Protein AF-A0A1I8GZL3-F1 (afdb_monomer_lite)

InterPro domains:
  IPR011992 EF-hand domain pair [SSF47473] (97-222)

pLDDT: mean 71.06, std 10.53, range [43.56, 89.38]

Foldseek 3Di:
DPDDVVVVVVVVVVVVVVVVVVVVVVVVVVVVVVVVVVVVVVVVVVVCVVCVVVVVVVPDDPPDDDPDDPVVCVVDVPPFPKDFPVCLVVVLCVVVVDFDDPLLLLLLCLLLVVVVDGIDTPVRSVVSSVLSVVLSVDDPVLVVLSVPDDSVPVNVLSVVLVVVQQVQQVVDPPDDRQKHFLVSVLVVVVVLLDDPVVSVVVSCVQCVVVPRIHGPSRSSSCSSVVVVSVVCCVVPVPDNDDDD

Organism: NCBI:txid282301

Sequence (244 aa):
LKSSKPIRQLDSRLRHCQHRAEQLTGRIAETKEEIRRLTLFGNTVFVEEQLEPSRRQAAGGADFLREQSLLYQKLHPAIDLELNIDLVEEALQDINGHLITKKEMQYVYHILNLPARTRVNFRLFSVIAALSEKVVQLEPIIRKMVNKMNFDALDYKLEKCKEMFFLLDDLDDKAPTGSITVDSLAIELLAGNLKDENVGSVIKKFNREKRGYIDFLDYLTYVPLFLEIHERIVADPLKTEAAW

Secondary structure (DSSP, 8-state):
---SHHHHHHHHHHHHHHHHHHHHHHHHHHHHHHHHHHHHHHHHHHHHHHHHHHHHHHHS-GGG-PPPPHHHHHHS-----EEEHHHHHHHHHHHSTT---HHHHHHHHHHTTGGG-SEEEHHHHHHHHHHHHHHHTS-HHHHHHHHH--GGGHHHHHHHHHHHHHHHHHH-TTSPTTEEEHHHHHHHHHHTT--HHHHHHHHHHHTTT--SEEEHHHHHHTHHHHHHHHHHHHH-TT-S----

Radius of gyration: 34.13 Å; chains: 1; bounding box: 78×46×113 Å

Structure (mmCIF, N/CA/C/O backbone):
data_AF-A0A1I8GZL3-F1
#
_entry.id   AF-A0A1I8GZL3-F1
#
loop_
_atom_site.group_PDB
_atom_site.id
_atom_site.type_symbol
_atom_site.label_atom_id
_atom_site.label_alt_id
_atom_site.label_comp_id
_atom_site.label_asym_id
_atom_site.label_entity_id
_atom_site.label_seq_id
_atom_site.pdbx_PDB_ins_code
_atom_site.Cartn_x
_atom_site.Cartn_y
_atom_site.Cartn_z
_atom_site.occupancy
_atom_site.B_iso_or_equiv
_atom_site.auth_seq_id
_atom_site.auth_comp_id
_atom_site.auth_asym_id
_atom_site.auth_atom_id
_atom_site.pdbx_PDB_model_num
ATOM 1 N N . LEU A 1 1 ? 59.057 -14.051 -86.898 1.00 45.59 1 LEU A N 1
ATOM 2 C CA . LEU A 1 1 ? 59.200 -13.205 -85.685 1.00 45.59 1 LEU A CA 1
ATOM 3 C C . LEU A 1 1 ? 58.309 -11.948 -85.777 1.00 45.59 1 LEU A C 1
ATOM 5 O O . LEU A 1 1 ? 58.793 -10.894 -86.162 1.00 45.59 1 LEU A O 1
ATOM 9 N N . LYS A 1 2 ? 56.998 -12.033 -85.487 1.00 50.78 2 LYS A N 1
ATOM 10 C CA . LYS A 1 2 ? 56.064 -10.872 -85.496 1.00 50.78 2 LYS A CA 1
ATOM 11 C C . LYS A 1 2 ? 54.968 -10.968 -84.407 1.00 50.78 2 LYS A C 1
ATOM 13 O O . LYS A 1 2 ? 53.819 -10.654 -84.669 1.00 50.78 2 LYS A O 1
ATOM 18 N N . SER A 1 3 ? 55.302 -11.385 -83.178 1.00 52.12 3 SER A N 1
ATOM 19 C CA . SER A 1 3 ? 54.297 -11.572 -82.101 1.00 52.12 3 SER A CA 1
ATOM 20 C C . SER A 1 3 ? 54.458 -10.661 -80.868 1.00 52.12 3 SER A C 1
ATOM 22 O O . SER A 1 3 ? 53.771 -10.852 -79.873 1.00 52.12 3 SER A O 1
ATOM 24 N N . SER A 1 4 ? 55.347 -9.658 -80.892 1.00 54.94 4 SER A N 1
ATOM 25 C CA . SER A 1 4 ? 55.671 -8.855 -79.690 1.00 54.94 4 SER A CA 1
ATOM 26 C C . SER A 1 4 ? 54.829 -7.575 -79.516 1.00 54.94 4 SER A C 1
ATOM 28 O O . SER A 1 4 ? 54.716 -7.053 -78.408 1.00 54.94 4 SER A O 1
ATOM 30 N N . LYS A 1 5 ? 54.200 -7.066 -80.585 1.00 57.50 5 LYS A N 1
ATOM 31 C CA . LYS A 1 5 ? 53.425 -5.810 -80.543 1.00 57.50 5 LYS A CA 1
ATOM 32 C C . LYS A 1 5 ? 52.090 -5.877 -79.768 1.00 57.50 5 LYS A C 1
ATOM 34 O O . LYS A 1 5 ? 51.828 -4.920 -79.044 1.00 57.50 5 LYS A O 1
ATOM 39 N N . PRO A 1 6 ? 51.268 -6.947 -79.847 1.00 60.41 6 PRO A N 1
ATOM 40 C CA . PRO A 1 6 ? 49.977 -6.968 -79.148 1.00 60.41 6 PRO A CA 1
ATOM 41 C C . PRO A 1 6 ? 50.120 -7.210 -77.637 1.00 60.41 6 PRO A C 1
ATOM 43 O O . PRO A 1 6 ? 49.355 -6.653 -76.856 1.00 60.41 6 PRO A O 1
ATOM 46 N N . ILE A 1 7 ? 51.142 -7.961 -77.209 1.00 61.31 7 ILE A N 1
ATOM 47 C CA . ILE A 1 7 ? 51.383 -8.283 -75.790 1.00 61.31 7 ILE A CA 1
ATOM 48 C C . ILE A 1 7 ? 51.769 -7.022 -75.005 1.00 61.31 7 ILE A C 1
ATOM 50 O O . ILE A 1 7 ? 51.201 -6.746 -73.955 1.00 61.31 7 ILE A O 1
ATOM 54 N N . ARG A 1 8 ? 52.642 -6.173 -75.566 1.00 61.81 8 ARG A N 1
ATOM 55 C CA . ARG A 1 8 ? 53.039 -4.907 -74.923 1.00 61.81 8 ARG A CA 1
ATOM 56 C C . ARG A 1 8 ? 51.884 -3.909 -74.772 1.00 61.81 8 ARG A C 1
ATOM 58 O O . ARG A 1 8 ? 51.890 -3.118 -73.834 1.00 61.81 8 ARG A O 1
ATOM 65 N N . GLN A 1 9 ? 50.910 -3.933 -75.685 1.00 68.81 9 GLN A N 1
ATOM 66 C CA . GLN A 1 9 ? 49.703 -3.101 -75.592 1.00 68.81 9 GLN A CA 1
ATOM 67 C C . GLN A 1 9 ? 48.699 -3.643 -74.567 1.00 68.81 9 GLN A C 1
ATOM 69 O O . GLN A 1 9 ? 47.985 -2.869 -73.934 1.00 68.81 9 GLN A O 1
ATOM 74 N N . LEU A 1 10 ? 48.649 -4.963 -74.381 1.00 70.94 10 LEU A N 1
ATOM 75 C CA . LEU A 1 10 ? 47.876 -5.590 -73.311 1.00 70.94 10 LEU A CA 1
ATOM 76 C C . LEU A 1 10 ? 48.480 -5.282 -71.938 1.00 70.94 10 LEU A C 1
ATOM 78 O O . LEU A 1 10 ? 47.749 -4.864 -71.047 1.00 70.94 10 LEU A O 1
ATOM 82 N N . ASP A 1 11 ? 49.803 -5.365 -71.796 1.00 76.06 11 ASP A N 1
ATOM 83 C CA . ASP A 1 11 ? 50.495 -5.047 -70.541 1.00 76.06 11 ASP A CA 1
ATOM 84 C C . ASP A 1 11 ? 50.359 -3.574 -70.140 1.00 76.06 11 ASP A C 1
ATOM 86 O O . ASP A 1 11 ? 50.294 -3.255 -68.951 1.00 76.06 11 ASP A O 1
ATOM 90 N N . SER A 1 12 ? 50.324 -2.652 -71.107 1.00 74.31 12 SER A N 1
ATOM 91 C CA . SER A 1 12 ? 50.121 -1.230 -70.810 1.00 74.31 12 SER A CA 1
ATOM 92 C C . SER A 1 12 ? 48.683 -0.937 -70.378 1.00 74.31 12 SER A C 1
ATOM 94 O O . SER A 1 12 ? 48.470 -0.162 -69.445 1.00 74.31 12 SER A O 1
ATOM 96 N N . ARG A 1 13 ? 47.692 -1.601 -70.988 1.00 79.44 13 ARG A N 1
ATOM 97 C CA . ARG A 1 13 ? 46.285 -1.510 -70.572 1.00 79.44 13 ARG A CA 1
ATOM 98 C C . ARG A 1 13 ? 46.046 -2.159 -69.214 1.00 79.44 13 ARG A C 1
ATOM 100 O O . ARG A 1 13 ? 45.329 -1.579 -68.406 1.00 79.44 13 ARG A O 1
ATOM 107 N N . LEU A 1 14 ? 46.686 -3.296 -68.939 1.00 81.12 14 LEU A N 1
ATOM 108 C CA . LEU A 1 14 ? 46.617 -3.970 -67.644 1.00 81.12 14 LEU A CA 1
ATOM 109 C C . LEU A 1 14 ? 47.151 -3.060 -66.531 1.00 81.12 14 LEU A C 1
ATOM 111 O O . LEU A 1 14 ? 46.461 -2.852 -65.539 1.00 81.12 14 LEU A O 1
ATOM 115 N N . ARG A 1 15 ? 48.315 -2.430 -66.741 1.00 81.19 15 ARG A N 1
ATOM 116 C CA . ARG A 1 15 ? 48.887 -1.460 -65.791 1.00 81.19 15 ARG A CA 1
ATOM 117 C C . ARG A 1 15 ? 47.992 -0.242 -65.585 1.00 81.19 15 ARG A C 1
ATOM 119 O O . ARG A 1 15 ? 47.836 0.219 -64.461 1.00 81.19 15 ARG A O 1
ATOM 126 N N . HIS A 1 16 ? 47.371 0.263 -66.649 1.00 82.06 16 HIS A N 1
ATOM 127 C CA . HIS A 1 16 ? 46.439 1.384 -66.538 1.00 82.06 16 HIS A CA 1
ATOM 128 C C . HIS A 1 16 ? 45.167 1.007 -65.759 1.00 82.06 16 HIS A C 1
ATOM 130 O O . HIS A 1 16 ? 44.707 1.777 -64.918 1.00 82.06 16 HIS A O 1
ATOM 136 N N . CYS A 1 17 ? 44.625 -0.193 -65.987 1.00 80.00 17 CYS A N 1
ATOM 137 C CA . CYS A 1 17 ? 43.496 -0.723 -65.223 1.00 80.00 17 CYS A CA 1
ATOM 138 C C . CYS A 1 17 ? 43.854 -0.971 -63.753 1.00 80.00 17 CYS A C 1
ATOM 140 O O . CYS A 1 17 ? 43.055 -0.627 -62.888 1.00 80.00 17 CYS A O 1
ATOM 142 N N . GLN A 1 18 ? 45.043 -1.505 -63.466 1.00 85.50 18 GLN A N 1
ATOM 143 C CA . GLN A 1 18 ? 45.536 -1.710 -62.099 1.00 85.50 18 GLN A CA 1
ATOM 144 C C . GLN A 1 18 ? 45.686 -0.381 -61.359 1.00 85.50 18 GLN A C 1
ATOM 146 O O . GLN A 1 18 ? 45.130 -0.220 -60.279 1.00 85.50 18 GLN A O 1
ATOM 151 N N . HIS A 1 19 ? 46.312 0.613 -61.989 1.00 86.75 19 HIS A N 1
ATOM 152 C CA . HIS A 1 19 ? 46.463 1.934 -61.387 1.00 86.75 19 HIS A CA 1
ATOM 153 C C . HIS A 1 19 ? 45.111 2.617 -61.125 1.00 86.75 19 HIS A C 1
ATOM 155 O O . HIS A 1 19 ? 44.897 3.234 -60.084 1.00 86.75 19 HIS A O 1
ATOM 161 N N . ARG A 1 20 ? 44.150 2.475 -62.047 1.00 87.06 20 ARG A N 1
ATOM 162 C CA . ARG A 1 20 ? 42.795 3.010 -61.860 1.00 87.06 20 ARG A CA 1
ATOM 163 C C . ARG A 1 20 ? 42.023 2.262 -60.769 1.00 87.06 20 ARG A C 1
ATOM 165 O O . ARG A 1 20 ? 41.257 2.892 -60.045 1.00 87.06 20 ARG A O 1
ATOM 172 N N . ALA A 1 21 ? 42.224 0.952 -60.635 1.00 82.94 21 ALA A N 1
ATOM 173 C CA . ALA A 1 21 ? 41.651 0.166 -59.548 1.00 82.94 21 ALA A CA 1
ATOM 174 C C . ALA A 1 21 ? 42.217 0.610 -58.191 1.00 82.94 21 ALA A C 1
ATOM 176 O O . ALA A 1 21 ? 41.438 0.857 -57.276 1.00 82.94 21 ALA A O 1
ATOM 177 N N . GLU A 1 22 ? 43.530 0.824 -58.091 1.00 87.38 22 GLU A N 1
ATOM 178 C CA . GLU A 1 22 ? 44.185 1.347 -56.885 1.00 87.38 22 GLU A CA 1
ATOM 179 C C . GLU A 1 22 ? 43.638 2.730 -56.493 1.00 87.38 22 GLU A C 1
ATOM 181 O O . GLU A 1 22 ? 43.240 2.940 -55.345 1.00 87.38 22 GLU A O 1
ATOM 186 N N . GLN A 1 23 ? 43.500 3.649 -57.455 1.00 89.38 23 GLN A N 1
ATOM 187 C CA . GLN A 1 23 ? 42.898 4.966 -57.204 1.00 89.38 23 GLN A CA 1
ATOM 188 C C . GLN A 1 23 ? 41.446 4.872 -56.713 1.00 89.38 23 GLN A C 1
ATOM 190 O O . GLN A 1 23 ? 41.046 5.597 -55.801 1.00 89.38 23 GLN A O 1
ATOM 195 N N . LEU A 1 24 ? 40.641 3.976 -57.295 1.00 85.19 24 LEU A N 1
ATOM 196 C CA . LEU A 1 24 ? 39.260 3.764 -56.858 1.00 85.19 24 LEU A CA 1
ATOM 197 C C . LEU A 1 24 ? 39.201 3.144 -55.459 1.00 85.19 24 LEU A C 1
ATOM 199 O O . LEU A 1 24 ? 38.372 3.563 -54.654 1.00 85.19 24 LEU A O 1
ATOM 203 N N . THR A 1 25 ? 40.097 2.209 -55.133 1.00 87.75 25 THR A N 1
ATOM 204 C CA . THR A 1 25 ? 40.174 1.641 -53.779 1.00 87.75 25 THR A CA 1
ATOM 205 C C . THR A 1 25 ? 40.576 2.681 -52.736 1.00 87.75 25 THR A C 1
ATOM 207 O O . THR A 1 25 ? 39.987 2.697 -51.657 1.00 87.75 25 THR A O 1
ATOM 210 N N . GLY A 1 26 ? 41.484 3.606 -53.076 1.00 87.19 26 GLY A N 1
ATOM 211 C CA . GLY A 1 26 ? 41.840 4.736 -52.213 1.00 87.19 26 GLY A CA 1
ATOM 212 C C . GLY A 1 26 ? 40.646 5.654 -51.943 1.00 87.19 26 GLY A C 1
ATOM 213 O O . GLY A 1 26 ? 40.316 5.919 -50.790 1.00 87.19 26 GLY A O 1
ATOM 214 N N . ARG A 1 27 ? 39.905 6.036 -52.991 1.00 87.12 27 ARG A N 1
ATOM 215 C CA . ARG A 1 27 ? 38.697 6.871 -52.849 1.00 87.12 27 ARG A CA 1
ATOM 216 C C . ARG A 1 27 ? 37.589 6.199 -52.037 1.00 87.12 27 ARG A C 1
ATOM 218 O O . ARG A 1 27 ? 36.871 6.878 -51.305 1.00 87.12 27 ARG A O 1
ATOM 225 N N . ILE A 1 28 ? 37.436 4.878 -52.151 1.00 84.50 28 ILE A N 1
ATOM 226 C CA . ILE A 1 28 ? 36.481 4.107 -51.337 1.00 84.50 28 ILE A CA 1
ATOM 227 C C . ILE A 1 28 ? 36.901 4.105 -49.861 1.00 84.50 28 ILE A C 1
ATOM 229 O O . ILE A 1 28 ? 36.041 4.166 -48.985 1.00 84.50 28 ILE A O 1
ATOM 233 N N . ALA A 1 29 ? 38.200 4.039 -49.563 1.00 87.19 29 ALA A N 1
ATOM 234 C CA . ALA A 1 29 ? 38.689 4.107 -48.188 1.00 87.19 29 ALA A CA 1
ATOM 235 C C . ALA A 1 29 ? 38.446 5.493 -47.565 1.00 87.19 29 ALA A C 1
ATOM 237 O O . ALA A 1 29 ? 37.937 5.574 -46.449 1.00 87.19 29 ALA A O 1
ATOM 238 N N . GLU A 1 30 ? 38.718 6.570 -48.307 1.00 87.38 30 GLU A N 1
ATOM 239 C CA . GLU A 1 30 ? 38.476 7.949 -47.855 1.00 87.38 30 GLU A CA 1
ATOM 240 C C . GLU A 1 30 ? 36.993 8.220 -47.580 1.00 87.38 30 GLU A C 1
ATOM 242 O O . GLU A 1 30 ? 36.638 8.713 -46.510 1.00 87.38 30 GLU A O 1
ATOM 247 N N . THR A 1 31 ? 36.110 7.828 -48.504 1.00 85.31 31 THR A N 1
ATOM 248 C CA . THR A 1 31 ? 34.656 7.997 -48.326 1.00 85.31 31 THR A CA 1
ATOM 249 C C . THR A 1 31 ? 34.105 7.153 -47.178 1.00 85.31 31 THR A C 1
ATOM 251 O O . THR A 1 31 ? 33.219 7.608 -46.457 1.00 85.31 31 THR A O 1
ATOM 254 N N . LYS A 1 32 ? 34.640 5.949 -46.939 1.00 86.62 32 LYS A N 1
ATOM 255 C CA . LYS A 1 32 ? 34.270 5.147 -45.760 1.00 86.62 32 LYS A CA 1
ATOM 256 C C . LYS A 1 32 ? 34.668 5.824 -44.452 1.00 86.62 32 LYS A C 1
ATOM 258 O O . LYS A 1 32 ? 33.893 5.784 -43.499 1.00 86.62 32 LYS A O 1
ATOM 263 N N . GLU A 1 33 ? 35.840 6.447 -44.404 1.00 85.69 33 GLU A N 1
ATOM 264 C CA . GLU A 1 33 ? 36.299 7.166 -43.215 1.00 85.69 33 GLU A CA 1
ATOM 265 C C . GLU A 1 33 ? 35.496 8.451 -42.973 1.00 85.69 33 GLU A C 1
ATOM 267 O O . GLU A 1 33 ? 35.204 8.816 -41.836 1.00 85.69 33 GLU A O 1
ATOM 272 N N . GLU A 1 34 ? 35.070 9.125 -44.039 1.00 85.19 34 GLU A N 1
ATOM 273 C CA . GLU A 1 34 ? 34.159 10.266 -43.952 1.00 85.19 34 GLU A CA 1
ATOM 274 C C . GLU A 1 34 ? 32.773 9.860 -43.429 1.00 85.19 34 GLU A C 1
ATOM 276 O O . GLU A 1 34 ? 32.279 10.471 -42.482 1.00 85.19 34 GLU A O 1
ATOM 281 N N . ILE A 1 35 ? 32.192 8.767 -43.940 1.00 81.00 35 ILE A N 1
ATOM 282 C CA . ILE A 1 35 ? 30.939 8.200 -43.411 1.00 81.00 35 ILE A CA 1
ATOM 283 C C . ILE A 1 35 ? 31.095 7.838 -41.934 1.00 81.00 35 ILE A C 1
ATOM 285 O O . ILE A 1 35 ? 30.204 8.121 -41.133 1.00 81.00 35 ILE A O 1
ATOM 289 N N . ARG A 1 36 ? 32.229 7.244 -41.543 1.00 82.81 36 ARG A N 1
ATOM 290 C CA . ARG A 1 36 ? 32.494 6.884 -40.147 1.00 82.81 36 ARG A CA 1
ATOM 291 C C . ARG A 1 36 ? 32.543 8.116 -39.248 1.00 82.81 36 ARG A C 1
ATOM 293 O O . ARG A 1 36 ? 31.915 8.105 -38.193 1.00 82.81 36 ARG A O 1
ATOM 300 N N . ARG A 1 37 ? 33.217 9.185 -39.684 1.00 80.44 37 ARG A N 1
ATOM 301 C CA . ARG A 1 37 ? 33.274 10.465 -38.960 1.00 80.44 37 ARG A CA 1
ATOM 302 C C . ARG A 1 37 ? 31.907 11.130 -38.848 1.00 80.44 37 ARG A C 1
ATOM 304 O O . ARG A 1 37 ? 31.552 11.564 -37.759 1.00 80.44 37 ARG A O 1
ATOM 311 N N . LEU A 1 38 ? 31.124 11.156 -39.925 1.00 74.81 38 LEU A N 1
ATOM 312 C CA . LEU A 1 38 ? 29.762 11.696 -39.912 1.00 74.81 38 LEU A CA 1
ATOM 313 C C . LEU A 1 38 ? 28.819 10.867 -39.033 1.00 74.81 38 LEU A C 1
ATOM 315 O O . LEU A 1 38 ? 27.966 11.433 -38.364 1.00 74.81 38 LEU A O 1
ATOM 319 N N . THR A 1 39 ? 29.001 9.547 -38.979 1.00 76.19 39 THR A N 1
ATOM 320 C CA . THR A 1 39 ? 28.232 8.663 -38.087 1.00 76.19 39 THR A CA 1
ATOM 321 C C . THR A 1 39 ? 28.598 8.911 -36.625 1.00 76.19 39 THR A C 1
ATOM 323 O O . THR A 1 39 ? 27.720 8.979 -35.772 1.00 76.19 39 THR A O 1
ATOM 326 N N . LEU A 1 40 ? 29.888 9.097 -36.324 1.00 74.06 40 LEU A N 1
ATOM 327 C CA . LEU A 1 40 ? 30.355 9.451 -34.983 1.00 74.06 40 LEU A CA 1
ATOM 328 C C . LEU A 1 40 ? 29.828 10.824 -34.561 1.00 74.06 40 LEU A C 1
ATOM 330 O O . LEU A 1 40 ? 29.295 10.940 -33.466 1.00 74.06 40 LEU A O 1
ATOM 334 N N . PHE A 1 41 ? 29.905 11.818 -35.449 1.00 72.06 41 PHE A N 1
ATOM 335 C CA . PHE A 1 41 ? 29.369 13.157 -35.211 1.00 72.06 41 PHE A CA 1
ATOM 336 C C . PHE A 1 41 ? 27.843 13.144 -35.044 1.00 72.06 41 PHE A C 1
ATOM 338 O O . PHE A 1 41 ? 27.316 13.762 -34.127 1.00 72.06 41 PHE A O 1
ATOM 345 N N . GLY A 1 42 ? 27.127 12.389 -35.880 1.00 67.94 42 GLY A N 1
ATOM 346 C CA . GLY A 1 42 ? 25.684 12.194 -35.758 1.00 67.94 42 GLY A CA 1
ATOM 347 C C . GLY A 1 42 ? 25.304 11.539 -34.433 1.00 67.94 42 GLY A C 1
ATOM 348 O O . GLY A 1 42 ? 24.390 12.007 -33.768 1.00 67.94 42 GLY A O 1
ATOM 349 N N . ASN A 1 43 ? 26.052 10.524 -33.996 1.00 67.31 43 ASN A N 1
ATOM 350 C CA . ASN A 1 43 ? 25.829 9.880 -32.704 1.00 67.31 43 ASN A CA 1
ATOM 351 C C . ASN A 1 43 ? 26.166 10.806 -31.527 1.00 67.31 43 ASN A C 1
ATOM 353 O O . ASN A 1 43 ? 25.436 10.799 -30.544 1.00 67.31 43 ASN A O 1
ATOM 357 N N . THR A 1 44 ? 27.227 11.618 -31.600 1.00 65.25 44 THR A N 1
ATOM 358 C CA . THR A 1 44 ? 27.547 12.584 -30.534 1.00 65.25 44 THR A CA 1
ATOM 359 C C . THR A 1 44 ? 26.517 1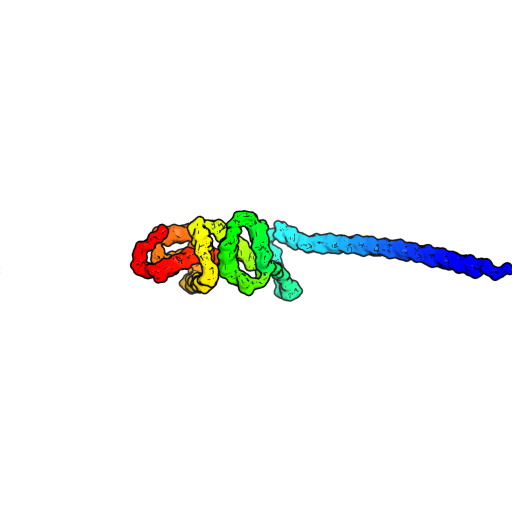3.700 -30.457 1.00 65.25 44 THR A C 1
ATOM 361 O O . THR A 1 44 ? 26.094 14.032 -29.359 1.00 65.25 44 THR A O 1
ATOM 364 N N . VAL A 1 45 ? 26.057 14.220 -31.600 1.00 61.34 45 VAL A N 1
ATOM 365 C CA . VAL A 1 45 ? 24.991 15.231 -31.652 1.00 61.34 45 VAL A CA 1
ATOM 366 C C . VAL A 1 45 ? 23.671 14.641 -31.160 1.00 61.34 45 VAL A C 1
ATOM 368 O O . VAL A 1 45 ? 22.988 15.281 -30.376 1.00 61.34 45 VAL A O 1
ATOM 371 N N . PHE A 1 46 ? 23.342 13.401 -31.530 1.00 59.97 46 PHE A N 1
ATOM 372 C CA . PHE A 1 46 ? 22.152 12.706 -31.033 1.00 59.97 46 PHE A CA 1
ATOM 373 C C . PHE A 1 46 ? 22.208 12.472 -29.516 1.00 59.97 46 PHE A C 1
ATOM 375 O O . PHE A 1 46 ? 21.216 12.672 -28.822 1.00 59.97 46 PHE A O 1
ATOM 382 N N . VAL A 1 47 ? 23.369 12.082 -28.980 1.00 59.22 47 VAL A N 1
ATOM 383 C CA . VAL A 1 47 ? 23.569 11.908 -27.533 1.00 59.22 47 VAL A CA 1
ATOM 384 C C . VAL A 1 47 ? 23.525 13.253 -26.802 1.00 59.22 47 VAL A C 1
ATOM 386 O O . VAL A 1 47 ? 22.900 13.342 -25.750 1.00 59.22 47 VAL A O 1
ATOM 389 N N . GLU A 1 48 ? 24.121 14.313 -27.352 1.00 57.53 48 GLU A N 1
ATOM 390 C CA . GLU A 1 48 ? 23.998 15.668 -26.801 1.00 57.53 48 GLU A CA 1
ATOM 391 C C . GLU A 1 48 ? 22.544 16.157 -26.831 1.00 57.53 48 GLU A C 1
ATOM 393 O O . GLU A 1 48 ? 22.059 16.665 -25.827 1.00 57.53 48 GLU A O 1
ATOM 398 N N . GLU A 1 49 ? 21.806 15.929 -27.916 1.00 57.28 49 GLU A N 1
ATOM 399 C CA . GLU A 1 49 ? 20.400 16.325 -28.057 1.00 57.28 49 GLU A CA 1
ATOM 400 C C . GLU A 1 49 ? 19.463 15.527 -27.130 1.00 57.28 49 GLU A C 1
ATOM 402 O O . GLU A 1 49 ? 18.462 16.062 -26.659 1.00 57.28 49 GLU A O 1
ATOM 407 N N . GLN A 1 50 ? 19.813 14.282 -26.788 1.00 54.62 50 GLN A N 1
ATOM 408 C CA . GLN A 1 50 ? 19.124 13.474 -25.770 1.00 54.62 50 GLN A CA 1
ATOM 409 C C . GLN A 1 50 ? 19.457 13.914 -24.330 1.00 54.62 50 GLN A C 1
ATOM 411 O O . GLN A 1 50 ? 18.623 13.771 -23.437 1.00 54.62 50 GLN A O 1
ATOM 416 N N . LEU A 1 51 ? 20.651 14.466 -24.082 1.00 53.28 51 LEU A N 1
ATOM 417 C CA . LEU A 1 51 ? 21.096 14.925 -22.755 1.00 53.28 51 LEU A CA 1
ATOM 418 C C . LEU A 1 51 ? 20.754 16.397 -22.464 1.00 53.28 51 LEU A C 1
ATOM 420 O O . LEU A 1 51 ? 20.619 16.784 -21.300 1.00 53.28 51 LEU A O 1
ATOM 424 N N . GLU A 1 52 ? 20.589 17.223 -23.495 1.00 51.94 52 GLU A N 1
ATOM 425 C CA . GLU A 1 52 ? 20.153 18.619 -23.405 1.00 51.94 52 GLU A CA 1
ATOM 426 C C . GLU A 1 52 ? 18.795 18.820 -22.700 1.00 51.94 52 GLU A C 1
ATOM 428 O O . GLU A 1 52 ? 18.721 19.713 -21.849 1.00 51.94 52 GLU A O 1
ATOM 433 N N . PRO A 1 53 ? 17.724 18.031 -22.944 1.00 51.75 53 PRO A N 1
ATOM 434 C CA . PRO A 1 53 ? 16.485 18.165 -22.179 1.00 51.75 53 PRO A CA 1
ATOM 435 C C . PRO A 1 53 ? 16.705 17.877 -20.689 1.00 51.75 53 PRO A C 1
ATOM 437 O O . PRO A 1 53 ? 16.181 18.615 -19.858 1.00 51.75 53 PRO A O 1
ATOM 440 N N . SER A 1 54 ? 17.554 16.908 -20.338 1.00 50.03 54 SER A N 1
ATOM 441 C CA . SER A 1 54 ? 17.893 16.583 -18.945 1.00 50.03 54 SER A CA 1
ATOM 442 C C . SER A 1 54 ? 18.735 17.678 -18.270 1.00 50.03 54 SER A C 1
ATOM 444 O O . SER A 1 54 ? 18.522 17.992 -17.099 1.00 50.03 54 SER A O 1
ATOM 446 N N . ARG A 1 55 ? 19.655 18.329 -19.000 1.00 50.56 55 ARG A N 1
ATOM 447 C CA . ARG A 1 55 ? 20.428 19.483 -18.493 1.00 50.56 55 ARG A CA 1
ATOM 448 C C . ARG A 1 55 ? 19.580 20.743 -18.326 1.00 50.56 55 ARG A C 1
ATOM 450 O O . ARG A 1 55 ? 19.770 21.471 -17.354 1.00 50.56 55 ARG A O 1
ATOM 457 N N . ARG A 1 56 ? 18.631 20.995 -19.232 1.00 46.41 56 ARG A N 1
ATOM 458 C CA . ARG A 1 56 ? 17.699 22.133 -19.133 1.00 46.41 56 ARG A CA 1
ATOM 459 C C . ARG A 1 56 ? 16.646 21.926 -18.041 1.00 46.41 56 ARG A C 1
ATOM 461 O O . ARG A 1 56 ? 16.287 22.894 -17.381 1.00 46.41 56 ARG A O 1
ATOM 468 N N . GLN A 1 57 ? 16.223 20.683 -17.795 1.00 47.91 57 GLN A N 1
ATOM 469 C CA . GLN A 1 57 ? 15.351 20.313 -16.670 1.00 47.91 57 GLN A CA 1
ATOM 470 C C . GLN A 1 57 ? 16.025 20.499 -15.302 1.00 47.91 57 GLN A C 1
ATOM 472 O O . GLN A 1 57 ? 15.355 20.864 -14.345 1.00 47.91 57 GLN A O 1
ATOM 477 N N . ALA A 1 58 ? 17.343 20.295 -15.200 1.00 47.78 58 ALA A N 1
ATOM 478 C CA . ALA A 1 58 ? 18.071 20.466 -13.940 1.00 47.78 58 ALA A CA 1
ATOM 479 C C . ALA A 1 58 ? 18.419 21.934 -13.609 1.00 47.78 58 ALA A C 1
ATOM 481 O O . ALA A 1 58 ? 18.664 22.253 -12.448 1.00 47.78 58 ALA A O 1
ATOM 482 N N . ALA A 1 59 ? 18.467 22.824 -14.609 1.00 47.91 59 ALA A N 1
ATOM 483 C CA . ALA A 1 59 ? 18.952 24.201 -14.447 1.00 47.91 59 ALA A CA 1
ATOM 484 C C . ALA A 1 59 ? 17.847 25.274 -14.346 1.00 47.91 59 ALA A C 1
ATOM 486 O O . ALA A 1 59 ? 18.138 26.402 -13.950 1.00 47.91 59 ALA A O 1
ATOM 487 N N . GLY A 1 60 ? 16.594 24.958 -14.693 1.00 44.09 60 GLY A N 1
ATOM 488 C CA . GLY A 1 60 ? 15.467 25.891 -14.629 1.00 44.09 60 GLY A CA 1
ATOM 489 C C . GLY A 1 60 ? 14.382 25.391 -13.684 1.00 44.09 60 GLY A C 1
ATOM 490 O O . GLY A 1 60 ? 13.816 24.327 -13.914 1.00 44.09 60 GLY A O 1
ATOM 491 N N . GLY A 1 61 ? 14.082 26.163 -12.636 1.00 46.81 61 GLY A N 1
ATOM 492 C CA . GLY A 1 61 ? 12.936 25.914 -11.760 1.00 46.81 61 GLY A CA 1
ATOM 493 C C . GLY A 1 61 ? 11.645 25.715 -12.562 1.00 46.81 61 GLY A C 1
ATOM 494 O O . GLY A 1 61 ? 11.441 26.354 -13.596 1.00 46.81 61 GLY A O 1
ATOM 495 N N . ALA A 1 62 ? 10.796 24.810 -12.080 1.00 49.94 62 ALA A N 1
ATOM 496 C CA . ALA A 1 62 ? 9.635 24.228 -12.756 1.00 49.94 62 ALA A CA 1
ATOM 497 C C . ALA A 1 62 ? 8.524 25.209 -13.212 1.00 49.94 62 ALA A C 1
ATOM 499 O O . ALA A 1 62 ? 7.516 24.767 -13.755 1.00 49.94 62 ALA A O 1
ATOM 500 N N . ASP A 1 63 ? 8.701 26.522 -13.056 1.00 46.19 63 ASP A N 1
ATOM 501 C CA . ASP A 1 63 ? 7.639 27.523 -13.214 1.00 46.19 63 ASP A CA 1
ATOM 502 C C . ASP A 1 63 ? 7.488 28.085 -14.644 1.00 46.19 63 ASP A C 1
ATOM 504 O O . ASP A 1 63 ? 6.533 28.807 -14.925 1.00 46.19 63 ASP A O 1
ATOM 508 N N . PHE A 1 64 ? 8.391 27.754 -15.580 1.00 43.56 64 PHE A N 1
ATOM 509 C CA . PHE A 1 64 ? 8.382 28.296 -16.956 1.00 43.56 64 PHE A CA 1
ATOM 510 C C . PHE A 1 64 ? 8.381 27.234 -18.067 1.00 43.56 64 PHE A C 1
ATOM 512 O O . PHE A 1 64 ? 8.927 27.446 -19.153 1.00 43.56 64 PHE A O 1
ATOM 519 N N . LEU A 1 65 ? 7.745 26.084 -17.845 1.00 53.78 65 LEU A N 1
ATOM 520 C CA . LEU A 1 65 ? 7.488 25.132 -18.926 1.00 53.78 65 LEU A CA 1
ATOM 521 C C . LEU A 1 65 ? 6.157 25.478 -19.603 1.00 53.78 65 LEU A C 1
ATOM 523 O O . LEU A 1 65 ? 5.084 25.300 -19.037 1.00 53.78 65 LEU A O 1
ATOM 527 N N . ARG A 1 66 ? 6.219 25.980 -20.842 1.00 58.28 66 ARG A N 1
ATOM 528 C CA . ARG A 1 66 ? 5.033 26.141 -21.693 1.00 58.28 66 ARG A CA 1
ATOM 529 C C . ARG A 1 66 ? 4.430 24.755 -21.931 1.00 58.28 66 ARG A C 1
ATOM 531 O O . ARG A 1 66 ? 5.089 23.918 -22.549 1.00 58.28 66 ARG A O 1
ATOM 538 N N . GLU A 1 67 ? 3.205 24.520 -21.461 1.00 57.97 67 GLU A N 1
ATOM 539 C CA . GLU A 1 67 ? 2.489 23.267 -21.716 1.00 57.97 67 GLU A CA 1
ATOM 540 C C . GLU A 1 67 ? 2.483 22.970 -23.222 1.00 57.97 67 GLU A C 1
ATOM 542 O O . GLU A 1 67 ? 2.121 23.814 -24.052 1.00 57.97 67 GLU A O 1
ATOM 547 N N . GLN A 1 68 ? 2.961 21.782 -23.595 1.00 62.34 68 GLN A N 1
ATOM 548 C CA . GLN A 1 68 ? 3.020 21.392 -24.998 1.00 62.34 68 GLN A CA 1
ATOM 549 C C . GLN A 1 68 ? 1.604 21.229 -25.552 1.00 62.34 68 GLN A C 1
ATOM 551 O O . GLN A 1 68 ? 0.722 20.684 -24.896 1.00 62.34 68 GLN A O 1
ATOM 556 N N . SER A 1 69 ? 1.383 21.697 -26.783 1.00 70.31 69 SER A N 1
ATOM 557 C CA . SER A 1 69 ? 0.063 21.617 -27.416 1.00 70.31 69 SER A CA 1
ATOM 558 C C . SER A 1 69 ? -0.447 20.170 -27.486 1.00 70.31 69 SER A C 1
ATOM 560 O O . SER A 1 69 ? 0.323 19.255 -27.783 1.00 70.31 69 SER A O 1
ATOM 562 N N . LEU A 1 70 ? -1.759 19.980 -27.314 1.00 65.19 70 LEU A N 1
ATOM 563 C CA . LEU A 1 70 ? -2.436 18.674 -27.389 1.00 65.19 70 LEU A CA 1
ATOM 564 C C . LEU A 1 70 ? -2.112 17.880 -28.671 1.00 65.19 70 LEU A C 1
ATOM 566 O O . LEU A 1 70 ? -2.093 16.651 -28.667 1.00 65.19 70 LEU A O 1
ATOM 570 N N . LEU A 1 71 ? -1.846 18.579 -29.779 1.00 66.38 71 LEU A N 1
ATOM 571 C CA . LEU A 1 71 ? -1.460 17.984 -31.062 1.00 66.38 71 LEU A CA 1
ATOM 572 C C . LEU A 1 71 ? -0.071 17.334 -31.005 1.00 66.38 71 LEU A C 1
ATOM 574 O O . LEU A 1 71 ? 0.117 16.244 -31.537 1.00 66.38 71 LEU A O 1
ATOM 578 N N . TYR A 1 72 ? 0.877 17.972 -30.319 1.00 62.69 72 TYR A N 1
ATOM 579 C CA . TYR A 1 72 ? 2.234 17.457 -30.151 1.00 62.69 72 TYR A CA 1
ATOM 580 C C . TYR A 1 72 ? 2.261 16.223 -29.238 1.00 62.69 72 TYR A C 1
ATOM 582 O O . TYR A 1 72 ? 2.920 15.248 -29.580 1.00 62.69 72 TYR A O 1
ATOM 590 N N . GLN A 1 73 ? 1.478 16.217 -28.152 1.00 61.28 73 GLN A N 1
ATOM 591 C CA . GLN A 1 73 ? 1.313 15.041 -27.280 1.00 61.28 73 GLN A CA 1
ATOM 592 C C . GLN A 1 73 ? 0.669 13.845 -28.003 1.00 61.28 73 GLN A C 1
ATOM 594 O O . GLN A 1 73 ? 1.005 12.701 -27.717 1.00 61.28 73 GLN A O 1
ATOM 599 N N . LYS A 1 74 ? -0.233 14.090 -28.966 1.00 64.44 74 LYS A N 1
ATOM 600 C CA . LYS A 1 74 ? -0.797 13.027 -29.820 1.00 64.44 74 LYS A CA 1
ATOM 601 C C . LYS A 1 74 ? 0.207 12.468 -30.831 1.00 64.44 74 LYS A C 1
ATOM 603 O O . LYS A 1 74 ? 0.136 11.288 -31.154 1.00 64.44 74 LYS A O 1
ATOM 608 N N . LEU A 1 75 ? 1.085 13.317 -31.367 1.00 65.12 75 LEU A N 1
ATOM 609 C CA . LEU A 1 75 ? 2.085 12.952 -32.380 1.00 65.12 75 LEU A CA 1
ATOM 610 C C . LEU A 1 75 ? 3.329 12.291 -31.775 1.00 65.12 75 LEU A C 1
ATOM 612 O O . LEU A 1 75 ? 3.937 11.439 -32.416 1.00 65.12 75 LEU A O 1
ATOM 616 N N . HIS A 1 76 ? 3.672 12.655 -30.542 1.00 55.66 76 HIS A N 1
ATOM 617 C CA . HIS A 1 76 ? 4.750 12.064 -29.760 1.00 55.66 76 HIS A CA 1
ATOM 618 C C . HIS A 1 76 ? 4.165 11.567 -28.437 1.00 55.66 76 HIS A C 1
ATOM 620 O O . HIS A 1 76 ? 4.292 12.256 -27.420 1.00 55.66 76 HIS A O 1
ATOM 626 N N . PRO A 1 77 ? 3.474 10.409 -28.435 1.00 60.59 77 PRO A N 1
ATOM 627 C CA . PRO A 1 77 ? 3.050 9.805 -27.184 1.00 60.59 77 PRO A CA 1
ATOM 628 C C . PRO A 1 77 ? 4.298 9.607 -26.324 1.00 60.59 77 PRO A C 1
ATOM 630 O O . PRO A 1 77 ? 5.297 9.061 -26.798 1.00 60.59 77 PRO A O 1
ATOM 633 N N . ALA A 1 78 ? 4.261 10.107 -25.086 1.00 59.75 78 ALA A N 1
ATOM 634 C CA . ALA A 1 78 ? 5.323 9.848 -24.128 1.00 59.75 78 ALA A CA 1
ATOM 635 C C . ALA A 1 78 ? 5.523 8.332 -24.081 1.00 59.75 78 ALA A C 1
ATOM 637 O O . ALA A 1 78 ? 4.566 7.593 -23.849 1.00 59.75 78 ALA A O 1
ATOM 638 N N . ILE A 1 79 ? 6.733 7.879 -24.403 1.00 56.28 79 ILE A N 1
ATOM 639 C CA . ILE A 1 79 ? 7.069 6.463 -24.343 1.00 56.28 79 ILE A CA 1
ATOM 640 C C . ILE A 1 79 ? 6.938 6.097 -22.871 1.00 56.28 79 ILE A C 1
ATOM 642 O O . ILE A 1 79 ? 7.758 6.521 -22.056 1.00 56.28 79 ILE A O 1
ATOM 646 N N . ASP A 1 80 ? 5.861 5.395 -22.525 1.00 60.38 80 ASP A N 1
ATOM 647 C CA . ASP A 1 80 ? 5.672 4.920 -21.166 1.00 60.38 80 ASP A CA 1
ATOM 648 C C . ASP A 1 80 ? 6.804 3.914 -20.931 1.00 60.38 80 ASP A C 1
ATOM 650 O O . ASP A 1 80 ? 6.938 2.913 -21.641 1.00 60.38 80 ASP A O 1
ATOM 654 N N . LEU A 1 81 ? 7.719 4.260 -20.028 1.00 64.25 81 LEU A N 1
ATOM 655 C CA . LEU A 1 81 ? 8.824 3.389 -19.652 1.00 64.25 81 LEU A CA 1
ATOM 656 C C . LEU A 1 81 ? 8.204 2.200 -18.920 1.00 64.25 81 LEU A C 1
ATOM 658 O O . LEU A 1 81 ? 7.814 2.296 -17.756 1.00 64.25 81 LEU A O 1
ATOM 662 N N . GLU A 1 82 ? 8.044 1.106 -19.656 1.00 68.81 82 GLU A N 1
ATOM 663 C CA . GLU A 1 82 ? 7.464 -0.134 -19.166 1.00 68.81 82 GLU A CA 1
ATOM 664 C C . GLU A 1 82 ? 8.574 -1.075 -18.697 1.00 68.81 82 GLU A C 1
ATOM 666 O O . GLU A 1 82 ? 9.450 -1.473 -19.467 1.00 68.81 82 GLU A O 1
ATOM 671 N N . LEU A 1 83 ? 8.506 -1.454 -17.426 1.00 70.06 83 LEU A N 1
ATOM 672 C CA . LEU A 1 83 ? 9.367 -2.446 -16.803 1.00 70.06 83 LEU A CA 1
ATOM 673 C C . LEU A 1 83 ? 8.616 -3.779 -16.721 1.00 70.06 83 LEU A C 1
ATOM 675 O O . LEU A 1 83 ? 7.444 -3.823 -16.338 1.00 70.06 83 LEU A O 1
ATOM 679 N N . ASN A 1 84 ? 9.277 -4.879 -17.076 1.00 76.31 84 ASN A N 1
ATOM 680 C CA . ASN A 1 84 ? 8.724 -6.212 -16.831 1.00 76.31 84 ASN A CA 1
ATOM 681 C C . ASN A 1 84 ? 8.732 -6.498 -15.327 1.00 76.31 84 ASN A C 1
ATOM 683 O O . ASN A 1 84 ? 9.691 -6.144 -14.645 1.00 76.31 84 ASN A O 1
ATOM 687 N N . ILE A 1 85 ? 7.697 -7.169 -14.820 1.00 69.88 85 ILE A N 1
ATOM 688 C CA . ILE A 1 85 ? 7.562 -7.459 -13.380 1.00 69.88 85 ILE A CA 1
ATOM 689 C C . ILE A 1 85 ? 8.738 -8.269 -12.838 1.00 69.88 85 ILE A C 1
ATOM 691 O O . ILE A 1 85 ? 9.179 -8.024 -11.720 1.00 69.88 85 ILE A O 1
ATOM 695 N N . ASP A 1 86 ? 9.311 -9.144 -13.660 1.00 69.12 86 ASP A N 1
ATOM 696 C CA . ASP A 1 86 ? 10.482 -9.944 -13.292 1.00 69.12 86 ASP A CA 1
ATOM 697 C C . ASP A 1 86 ? 11.712 -9.078 -12.963 1.00 69.12 86 ASP A C 1
ATOM 699 O O . ASP A 1 86 ? 12.557 -9.476 -12.168 1.00 69.12 86 ASP A O 1
ATOM 703 N N . LEU A 1 87 ? 11.794 -7.873 -13.540 1.00 71.75 87 LEU A N 1
ATOM 704 C CA . LEU A 1 87 ? 12.872 -6.906 -13.310 1.00 71.75 87 LEU A CA 1
ATOM 705 C C . LEU A 1 87 ? 12.528 -5.885 -12.217 1.00 71.75 87 LEU A C 1
ATOM 707 O O . LEU A 1 87 ? 13.386 -5.100 -11.825 1.00 71.75 87 LEU A O 1
ATOM 711 N N . VAL A 1 88 ? 11.285 -5.867 -11.719 1.00 74.06 88 VAL A N 1
ATOM 712 C CA . VAL A 1 88 ? 10.863 -4.945 -10.652 1.00 74.06 88 VAL A CA 1
ATOM 713 C C . VAL A 1 88 ? 11.574 -5.279 -9.346 1.00 74.06 88 VAL A C 1
ATOM 715 O O . VAL A 1 88 ? 11.962 -4.363 -8.629 1.00 74.06 88 VAL A O 1
ATOM 718 N N . GLU A 1 89 ? 11.789 -6.562 -9.044 1.00 70.81 89 GLU A N 1
ATOM 719 C CA . GLU A 1 89 ? 12.507 -6.968 -7.831 1.00 70.81 89 GLU A CA 1
ATOM 720 C C . GLU A 1 89 ? 13.968 -6.497 -7.856 1.00 70.81 89 GLU A C 1
ATOM 722 O O . GLU A 1 89 ? 14.438 -5.932 -6.871 1.00 70.81 89 GLU A O 1
ATOM 727 N N . GLU A 1 90 ? 14.655 -6.667 -8.988 1.00 72.44 90 GLU A N 1
ATOM 728 C CA . GLU A 1 90 ? 16.038 -6.214 -9.186 1.00 72.44 90 GLU A CA 1
ATOM 72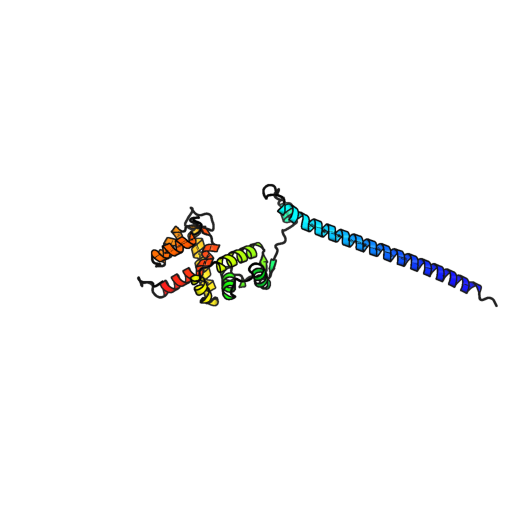9 C C . GLU A 1 90 ? 16.128 -4.681 -9.157 1.00 72.44 90 GLU A C 1
ATOM 731 O O . GLU A 1 90 ? 16.905 -4.117 -8.392 1.00 72.44 90 GLU A O 1
ATOM 736 N N . ALA A 1 91 ? 15.237 -3.990 -9.876 1.00 73.19 91 ALA A N 1
ATOM 737 C CA . ALA A 1 91 ? 15.187 -2.530 -9.885 1.00 73.19 91 ALA A CA 1
ATOM 738 C C . ALA A 1 91 ? 14.856 -1.931 -8.504 1.00 73.19 91 ALA A C 1
ATOM 740 O O . ALA A 1 91 ? 15.347 -0.859 -8.155 1.00 73.19 91 ALA A O 1
ATOM 741 N N . LEU A 1 92 ? 14.031 -2.604 -7.694 1.00 71.44 92 LEU A N 1
ATOM 742 C CA . LEU A 1 92 ? 13.765 -2.189 -6.314 1.00 71.44 92 LEU A CA 1
ATOM 743 C C . LEU A 1 92 ? 14.944 -2.476 -5.386 1.00 71.44 92 LEU A C 1
ATOM 745 O O . LEU A 1 92 ? 15.177 -1.688 -4.473 1.00 71.44 92 LEU A O 1
ATOM 749 N N . GLN A 1 93 ? 15.686 -3.566 -5.600 1.00 70.12 93 GLN A N 1
ATOM 750 C CA . GLN A 1 93 ? 16.918 -3.842 -4.856 1.00 70.12 93 GLN A CA 1
ATOM 751 C C . GLN A 1 93 ? 17.998 -2.797 -5.154 1.00 70.12 93 GLN A C 1
ATOM 753 O O . GLN A 1 93 ? 18.667 -2.352 -4.224 1.00 70.12 93 GLN A O 1
ATOM 758 N N . ASP A 1 94 ? 18.106 -2.335 -6.400 1.00 68.00 94 ASP A N 1
ATOM 759 C CA . ASP A 1 94 ? 19.037 -1.268 -6.786 1.00 68.00 94 ASP A CA 1
ATOM 760 C C . ASP A 1 94 ? 18.701 0.078 -6.122 1.00 68.00 94 ASP A C 1
ATOM 762 O O . ASP A 1 94 ? 19.596 0.833 -5.737 1.00 68.00 94 ASP A O 1
ATOM 766 N N . ILE A 1 95 ? 17.411 0.380 -5.951 1.00 66.19 95 ILE A N 1
ATOM 767 C CA . ILE A 1 95 ? 16.946 1.607 -5.283 1.00 66.19 95 ILE A CA 1
ATOM 768 C C . ILE A 1 95 ? 17.031 1.473 -3.759 1.00 66.19 95 ILE A C 1
ATOM 770 O O . ILE A 1 95 ? 17.283 2.450 -3.054 1.00 66.19 95 ILE A O 1
ATOM 774 N N . ASN A 1 96 ? 16.820 0.266 -3.238 1.00 63.44 96 ASN A N 1
ATOM 775 C CA . ASN A 1 96 ? 16.615 0.012 -1.821 1.00 63.44 96 ASN A CA 1
ATOM 776 C C . ASN A 1 96 ? 17.528 -1.128 -1.346 1.00 63.44 96 ASN A C 1
ATOM 778 O O . ASN A 1 96 ? 17.075 -2.222 -1.006 1.00 63.44 96 ASN A O 1
ATOM 782 N N . GLY A 1 97 ? 18.835 -0.845 -1.324 1.00 58.19 97 GLY A N 1
ATOM 783 C CA . GLY A 1 97 ? 19.920 -1.829 -1.235 1.00 58.19 97 GLY A CA 1
ATOM 784 C C . GLY A 1 97 ? 19.842 -2.899 -0.140 1.00 58.19 97 GLY A C 1
ATOM 785 O O . GLY A 1 97 ? 20.518 -3.912 -0.282 1.00 58.19 97 GLY A O 1
ATOM 786 N N . HIS A 1 98 ? 19.047 -2.755 0.933 1.00 56.00 98 HIS A N 1
ATOM 787 C CA . HIS A 1 98 ? 19.109 -3.687 2.075 1.00 56.00 98 HIS A CA 1
ATOM 788 C C . HIS A 1 98 ? 17.814 -3.978 2.854 1.00 56.00 98 HIS A C 1
ATOM 790 O O . HIS A 1 98 ? 17.913 -4.521 3.955 1.00 56.00 98 HIS A O 1
ATOM 796 N N . LEU A 1 99 ? 16.610 -3.629 2.390 1.00 54.78 99 LEU A N 1
ATOM 797 C CA . LEU A 1 99 ? 15.507 -3.492 3.360 1.00 54.78 99 LEU A CA 1
ATOM 798 C C . LEU A 1 99 ? 14.245 -4.334 3.146 1.00 54.78 99 LEU A C 1
ATOM 800 O O . LEU A 1 99 ? 13.460 -4.437 4.086 1.00 54.78 99 LEU A O 1
ATOM 804 N N . ILE A 1 100 ? 14.067 -4.999 2.004 1.00 62.31 100 ILE A N 1
ATOM 805 C CA . ILE A 1 100 ? 12.838 -5.761 1.738 1.00 62.31 100 ILE A CA 1
ATOM 806 C C . ILE A 1 100 ? 13.099 -7.265 1.829 1.00 62.31 100 ILE A C 1
ATOM 808 O O . ILE A 1 100 ? 13.834 -7.857 1.041 1.00 62.31 100 ILE A O 1
ATOM 812 N N . THR A 1 101 ? 12.449 -7.907 2.792 1.00 69.75 101 THR A N 1
ATOM 813 C CA . THR A 1 101 ? 12.366 -9.366 2.884 1.00 69.75 101 THR A CA 1
ATOM 814 C C . THR A 1 101 ? 11.489 -9.890 1.745 1.00 69.75 101 THR A C 1
ATOM 816 O O . THR A 1 101 ? 10.492 -9.261 1.398 1.00 69.75 101 THR A O 1
ATOM 819 N N . LYS A 1 102 ? 11.754 -11.094 1.219 1.00 73.31 102 LYS A N 1
ATOM 820 C CA . LYS A 1 102 ? 10.913 -11.720 0.172 1.00 73.31 102 LYS A CA 1
ATOM 821 C C . LYS A 1 102 ? 9.408 -11.694 0.488 1.00 73.31 102 LYS A C 1
ATOM 823 O O . LYS A 1 102 ? 8.600 -11.480 -0.405 1.00 73.31 102 LYS A O 1
ATOM 828 N N . LYS A 1 103 ? 9.028 -11.856 1.762 1.00 72.81 103 LYS A N 1
ATOM 829 C CA . LYS A 1 103 ? 7.628 -11.769 2.216 1.00 72.81 103 LYS A CA 1
ATOM 830 C C . LYS A 1 103 ? 7.056 -10.349 2.208 1.00 72.81 103 LYS A C 1
ATOM 832 O O . LYS A 1 103 ? 5.883 -10.171 1.914 1.00 72.81 103 LYS A O 1
ATOM 837 N N . GLU A 1 104 ? 7.868 -9.344 2.526 1.00 74.81 104 GLU A N 1
ATOM 838 C CA . GLU A 1 104 ? 7.467 -7.933 2.450 1.00 74.81 104 GLU A CA 1
ATOM 839 C C . GLU A 1 104 ? 7.263 -7.527 0.981 1.00 74.81 104 GLU A C 1
ATOM 841 O O . GLU A 1 104 ? 6.310 -6.820 0.667 1.00 74.81 104 GLU A O 1
ATOM 846 N N . MET A 1 105 ? 8.076 -8.068 0.066 1.00 73.94 105 MET A N 1
ATOM 847 C CA . MET A 1 105 ? 7.870 -7.898 -1.375 1.00 73.94 105 MET A CA 1
ATOM 848 C C . MET A 1 105 ? 6.589 -8.590 -1.859 1.00 73.94 105 MET A C 1
ATOM 850 O O . MET A 1 105 ? 5.792 -7.985 -2.570 1.00 73.94 105 MET A O 1
ATOM 854 N N . GLN A 1 106 ? 6.348 -9.836 -1.432 1.00 75.50 106 GLN A N 1
ATOM 855 C CA . GLN A 1 106 ? 5.092 -10.541 -1.717 1.00 75.50 106 GLN A CA 1
ATOM 856 C C . GLN A 1 106 ? 3.883 -9.736 -1.233 1.00 75.50 106 GLN A C 1
ATOM 858 O O . GLN A 1 106 ? 2.926 -9.561 -1.980 1.00 75.50 106 GLN A O 1
ATOM 863 N N . TYR A 1 107 ? 3.951 -9.167 -0.030 1.00 76.50 107 TYR A N 1
ATOM 864 C CA . TYR A 1 107 ? 2.900 -8.304 0.499 1.00 76.50 107 TYR A CA 1
ATOM 865 C C . TYR A 1 107 ? 2.617 -7.097 -0.409 1.00 76.50 107 TYR A C 1
ATOM 867 O O . TYR A 1 107 ? 1.462 -6.851 -0.752 1.00 76.50 107 TYR A O 1
ATOM 875 N N . VAL A 1 108 ? 3.656 -6.394 -0.871 1.00 78.00 108 VAL A N 1
ATOM 876 C CA . VAL A 1 108 ? 3.521 -5.277 -1.824 1.00 78.00 108 VAL A CA 1
ATOM 877 C C . VAL A 1 108 ? 2.906 -5.740 -3.151 1.00 78.00 108 VAL A C 1
ATOM 879 O O . VAL A 1 108 ? 2.014 -5.069 -3.676 1.00 78.00 108 VAL A O 1
ATOM 882 N N . TYR A 1 109 ? 3.319 -6.902 -3.668 1.00 77.69 109 TYR A N 1
ATOM 883 C CA . TYR A 1 109 ? 2.760 -7.476 -4.895 1.00 77.69 109 TYR A CA 1
ATOM 884 C C . TYR A 1 109 ? 1.269 -7.806 -4.773 1.00 77.69 109 TYR A C 1
ATOM 886 O O . TYR A 1 109 ? 0.500 -7.452 -5.670 1.00 77.69 109 TYR A O 1
ATOM 894 N N . HIS A 1 110 ? 0.858 -8.426 -3.667 1.00 75.88 110 HIS A N 1
ATOM 895 C CA . HIS A 1 110 ? -0.542 -8.758 -3.400 1.00 75.88 110 HIS A CA 1
ATOM 896 C C . HIS A 1 110 ? -1.389 -7.507 -3.150 1.00 75.88 110 HIS A C 1
ATOM 898 O O . HIS A 1 110 ? -2.459 -7.370 -3.732 1.00 75.88 110 HIS A O 1
ATOM 904 N N . ILE A 1 111 ? -0.896 -6.526 -2.384 1.00 76.25 111 ILE A N 1
ATOM 905 C CA . ILE A 1 111 ? -1.630 -5.269 -2.168 1.00 76.25 111 ILE A CA 1
ATOM 906 C C . ILE A 1 111 ? -1.943 -4.564 -3.484 1.00 76.25 111 ILE A C 1
ATOM 908 O O . ILE A 1 111 ? -3.067 -4.108 -3.709 1.00 76.25 111 ILE A O 1
ATOM 912 N N . LEU A 1 112 ? -0.933 -4.446 -4.343 1.00 74.50 112 LEU A N 1
ATOM 913 C CA . LEU A 1 112 ? -1.036 -3.706 -5.593 1.00 74.50 112 LEU A CA 1
ATOM 914 C C . LEU A 1 112 ? -1.625 -4.551 -6.737 1.00 74.50 112 LEU A C 1
ATOM 916 O O . LEU A 1 112 ? -1.702 -4.059 -7.864 1.00 74.50 112 LEU A O 1
ATOM 920 N N . ASN A 1 113 ? -2.068 -5.788 -6.462 1.00 71.81 113 ASN A N 1
ATOM 921 C CA . ASN A 1 113 ? -2.589 -6.739 -7.452 1.00 71.81 113 ASN A CA 1
ATOM 922 C C . ASN A 1 113 ? -1.652 -6.875 -8.674 1.00 71.81 113 ASN A C 1
ATOM 924 O O . ASN A 1 113 ? -2.088 -6.951 -9.826 1.00 71.81 113 ASN A O 1
ATOM 928 N N . LEU A 1 114 ? -0.342 -6.886 -8.418 1.00 68.50 114 LEU A N 1
ATOM 929 C CA . LEU A 1 114 ? 0.697 -7.041 -9.432 1.00 68.50 114 LEU A CA 1
ATOM 930 C C . LEU A 1 114 ? 0.809 -8.447 -10.049 1.00 68.50 114 LEU A C 1
ATOM 932 O O . LEU A 1 114 ? 1.179 -8.487 -11.221 1.00 68.50 114 LEU A O 1
ATOM 936 N N . PRO A 1 115 ? 0.445 -9.579 -9.399 1.00 60.16 115 PRO A N 1
ATOM 937 C CA . PRO A 1 115 ? 0.580 -10.892 -10.046 1.00 60.16 115 PRO A CA 1
ATOM 938 C C . PRO A 1 115 ? -0.330 -11.082 -11.274 1.00 60.16 115 PRO A C 1
ATOM 940 O O . PRO A 1 115 ? -0.106 -11.994 -12.062 1.00 60.16 115 PRO A O 1
ATOM 943 N N . ALA A 1 116 ? -1.332 -10.219 -11.474 1.00 61.56 116 ALA A N 1
ATOM 944 C CA . ALA A 1 116 ? -2.192 -10.232 -12.660 1.00 61.56 116 ALA A CA 1
ATOM 945 C C . ALA A 1 116 ? -1.627 -9.427 -13.847 1.00 61.56 116 ALA A C 1
ATOM 947 O O . ALA A 1 116 ? -2.205 -9.437 -14.936 1.00 61.56 116 ALA A O 1
ATOM 948 N N . ARG A 1 117 ? -0.539 -8.677 -13.645 1.00 65.31 117 ARG A N 1
ATOM 949 C CA . ARG A 1 117 ? 0.054 -7.808 -14.667 1.00 65.31 117 ARG A CA 1
ATOM 950 C C . ARG A 1 117 ? 1.303 -8.477 -15.237 1.00 65.31 117 ARG A C 1
ATOM 952 O O . ARG A 1 117 ? 1.849 -9.389 -14.641 1.00 65.31 117 ARG A O 1
ATOM 959 N N . THR A 1 118 ? 1.748 -8.042 -16.409 1.00 61.81 118 THR A N 1
ATOM 960 C CA . THR A 1 118 ? 3.022 -8.481 -17.018 1.00 61.81 118 THR A CA 1
ATOM 961 C C . THR A 1 118 ? 4.020 -7.331 -17.143 1.00 61.81 118 THR A C 1
ATOM 963 O O . THR A 1 118 ? 5.230 -7.553 -17.158 1.00 61.81 118 THR A O 1
ATOM 966 N N . ARG A 1 119 ? 3.521 -6.089 -17.192 1.00 71.50 119 ARG A N 1
ATOM 967 C CA . ARG A 1 119 ? 4.305 -4.862 -17.365 1.00 71.50 119 ARG A CA 1
ATOM 968 C C . ARG A 1 119 ? 3.844 -3.793 -16.377 1.00 71.50 119 ARG A C 1
ATOM 970 O O . ARG A 1 119 ? 2.657 -3.696 -16.058 1.00 71.50 119 ARG A O 1
ATOM 977 N N . VAL A 1 120 ? 4.792 -2.999 -15.897 1.00 73.88 120 VAL A N 1
ATOM 978 C CA . VAL A 1 120 ? 4.615 -1.931 -14.908 1.00 73.88 120 VAL A CA 1
ATOM 979 C C . VAL A 1 120 ? 5.109 -0.634 -15.534 1.00 73.88 120 VAL A C 1
ATOM 981 O O . VAL A 1 120 ? 6.248 -0.567 -15.982 1.00 73.88 120 VAL A O 1
ATOM 984 N N . ASN A 1 121 ? 4.268 0.398 -15.576 1.00 81.12 121 ASN A N 1
ATOM 985 C CA . ASN A 1 121 ? 4.692 1.719 -16.040 1.00 81.12 121 ASN A CA 1
ATOM 986 C C . ASN A 1 121 ? 5.476 2.471 -14.953 1.00 81.12 121 ASN A C 1
ATOM 988 O O . ASN A 1 121 ? 5.369 2.159 -13.766 1.00 81.12 121 ASN A O 1
ATOM 992 N N . PHE A 1 122 ? 6.226 3.504 -15.339 1.00 76.25 122 PHE A N 1
ATOM 993 C CA . PHE A 1 122 ? 7.035 4.299 -14.407 1.00 76.25 122 PHE A CA 1
ATOM 994 C C . PHE A 1 122 ? 6.227 4.867 -13.227 1.00 76.25 122 PHE A C 1
ATOM 996 O O . PHE A 1 122 ? 6.702 4.909 -12.090 1.00 76.25 122 PHE A O 1
ATOM 1003 N N . ARG A 1 123 ? 4.974 5.271 -13.475 1.00 80.19 123 ARG A N 1
ATOM 1004 C CA . ARG A 1 123 ? 4.083 5.783 -12.426 1.00 80.19 123 ARG A CA 1
ATOM 1005 C C . ARG A 1 123 ? 3.756 4.709 -11.390 1.00 80.19 123 ARG A C 1
ATOM 1007 O O . ARG A 1 123 ? 3.856 4.973 -10.196 1.00 80.19 123 ARG A O 1
ATOM 1014 N N . LEU A 1 124 ? 3.396 3.502 -11.826 1.00 77.12 124 LEU A N 1
ATOM 1015 C CA . LEU A 1 124 ? 3.143 2.379 -10.927 1.00 77.12 124 LEU A CA 1
ATOM 1016 C C . LEU A 1 124 ? 4.430 1.931 -10.237 1.00 77.12 124 LEU A C 1
ATOM 1018 O O . LEU A 1 124 ? 4.393 1.657 -9.047 1.00 77.12 124 LEU A O 1
ATOM 1022 N N . PHE A 1 125 ? 5.567 1.938 -10.931 1.00 80.94 125 PHE A N 1
ATOM 1023 C CA . PHE A 1 125 ? 6.865 1.650 -10.326 1.00 80.94 125 PHE A CA 1
ATOM 1024 C C . PHE A 1 125 ? 7.210 2.636 -9.205 1.00 80.94 125 PHE A C 1
ATOM 1026 O O . PHE A 1 125 ? 7.638 2.219 -8.136 1.00 80.94 125 PHE A O 1
ATOM 1033 N N . SER A 1 126 ? 6.935 3.926 -9.396 1.00 80.69 126 SER A N 1
ATOM 1034 C CA . SER A 1 126 ? 7.127 4.950 -8.363 1.00 80.69 126 SER A CA 1
ATOM 1035 C C . SER A 1 126 ? 6.226 4.710 -7.147 1.00 80.69 126 SER A C 1
ATOM 1037 O O . SER A 1 126 ? 6.664 4.862 -6.010 1.00 80.69 126 SER A O 1
ATOM 1039 N N . VAL A 1 127 ? 4.980 4.277 -7.372 1.00 81.62 127 VAL A N 1
ATOM 1040 C CA . VAL A 1 127 ? 4.059 3.883 -6.293 1.00 81.62 127 VAL A CA 1
ATOM 1041 C C . VAL A 1 127 ? 4.557 2.631 -5.570 1.00 81.62 127 VAL A C 1
ATOM 1043 O O . VAL A 1 127 ? 4.524 2.591 -4.343 1.00 81.62 127 VAL A O 1
ATOM 1046 N N . ILE A 1 128 ? 5.054 1.632 -6.305 1.00 79.69 128 ILE A N 1
ATOM 1047 C CA . ILE A 1 128 ? 5.653 0.422 -5.732 1.00 79.69 128 ILE A CA 1
ATOM 1048 C C . ILE A 1 128 ? 6.869 0.793 -4.883 1.00 79.69 128 ILE A C 1
ATOM 1050 O O . ILE A 1 128 ? 6.956 0.352 -3.743 1.00 79.69 128 ILE A O 1
ATOM 1054 N N . ALA A 1 129 ? 7.768 1.636 -5.394 1.00 78.12 129 ALA A N 1
ATOM 1055 C CA . ALA A 1 129 ? 8.954 2.093 -4.680 1.00 78.12 129 ALA A CA 1
ATOM 1056 C C . ALA A 1 129 ? 8.576 2.834 -3.389 1.00 78.12 129 ALA A C 1
ATOM 1058 O O . ALA A 1 129 ? 9.055 2.465 -2.316 1.00 78.12 129 ALA A O 1
ATOM 1059 N N . ALA A 1 130 ? 7.641 3.786 -3.465 1.00 80.88 130 ALA A N 1
ATOM 1060 C CA . ALA A 1 130 ? 7.150 4.524 -2.303 1.00 80.88 130 ALA A CA 1
ATOM 1061 C C . ALA A 1 130 ? 6.484 3.608 -1.263 1.00 80.88 130 ALA A C 1
ATOM 1063 O O . ALA A 1 130 ? 6.744 3.724 -0.066 1.00 80.88 130 ALA A O 1
ATOM 1064 N N . LEU A 1 131 ? 5.648 2.660 -1.702 1.00 79.81 131 LEU A N 1
ATOM 1065 C CA . LEU A 1 131 ? 5.022 1.694 -0.800 1.00 79.81 131 LEU A CA 1
ATOM 1066 C C . LEU A 1 131 ? 6.068 0.770 -0.172 1.00 79.81 131 LEU A C 1
ATOM 1068 O O . LEU A 1 131 ? 5.993 0.480 1.017 1.00 79.81 131 LEU A O 1
ATOM 1072 N N . SER A 1 132 ? 7.059 0.340 -0.948 1.00 77.75 132 SER A N 1
ATOM 1073 C CA . SER A 1 132 ? 8.136 -0.520 -0.471 1.00 77.75 132 SER A CA 1
ATOM 1074 C C . SER A 1 132 ? 8.974 0.168 0.609 1.00 77.75 132 SER A C 1
ATOM 1076 O O . SER A 1 132 ? 9.253 -0.432 1.644 1.00 77.75 132 SER A O 1
ATOM 1078 N N . GLU A 1 133 ? 9.277 1.457 0.441 1.00 78.44 133 GLU A N 1
ATOM 1079 C CA . GLU A 1 133 ? 9.963 2.266 1.446 1.00 78.44 133 GLU A CA 1
ATOM 1080 C C . GLU A 1 133 ? 9.118 2.409 2.719 1.00 78.44 133 GLU A C 1
ATOM 1082 O O . GLU A 1 133 ? 9.618 2.206 3.828 1.00 78.44 133 GLU A O 1
ATOM 1087 N N . LYS A 1 134 ? 7.812 2.668 2.579 1.00 76.25 134 LYS A N 1
ATOM 1088 C CA . LYS A 1 134 ? 6.905 2.737 3.732 1.00 76.25 134 LYS A CA 1
ATOM 1089 C C . LYS A 1 134 ? 6.788 1.400 4.465 1.00 76.25 134 LYS A C 1
ATOM 1091 O O . LYS A 1 134 ? 6.798 1.389 5.693 1.00 76.25 134 LYS A O 1
ATOM 1096 N N . VAL A 1 135 ? 6.734 0.276 3.744 1.00 73.94 135 VAL A N 1
ATOM 1097 C CA . VAL A 1 135 ? 6.671 -1.074 4.334 1.00 73.94 135 VAL A CA 1
ATOM 1098 C C . VAL A 1 135 ? 7.929 -1.391 5.141 1.00 73.94 135 VAL A C 1
ATOM 1100 O O . VAL A 1 135 ? 7.848 -1.983 6.214 1.00 73.94 135 VAL A O 1
ATOM 1103 N N . VAL A 1 136 ? 9.093 -0.944 4.679 1.00 73.56 136 VAL A N 1
ATOM 1104 C CA . VAL A 1 136 ? 10.355 -1.061 5.419 1.00 73.56 136 VAL A CA 1
ATOM 1105 C C . VAL A 1 136 ? 10.331 -0.264 6.724 1.00 73.56 136 VAL A C 1
ATOM 1107 O O . VAL A 1 136 ? 10.822 -0.733 7.754 1.00 73.56 136 VAL A O 1
ATOM 1110 N N . GLN A 1 137 ? 9.756 0.938 6.681 1.00 73.81 137 GLN A N 1
ATOM 1111 C CA . GLN A 1 137 ? 9.621 1.828 7.833 1.00 73.81 137 GLN A CA 1
ATOM 1112 C C . GLN A 1 137 ? 8.505 1.392 8.806 1.00 73.81 137 GLN A C 1
ATOM 1114 O O . GLN A 1 137 ? 8.311 2.037 9.842 1.00 73.81 137 GLN A O 1
ATOM 1119 N N . LEU A 1 138 ? 7.788 0.294 8.515 1.00 69.38 138 LEU A N 1
ATOM 1120 C CA . LEU A 1 138 ? 6.752 -0.239 9.397 1.00 69.38 138 LEU A CA 1
ATOM 1121 C C . LEU A 1 138 ? 7.312 -0.725 10.731 1.00 69.38 138 LEU A C 1
ATOM 1123 O O . LEU A 1 138 ? 8.446 -1.192 10.867 1.00 69.38 138 LEU A O 1
ATOM 1127 N N . GLU A 1 139 ? 6.443 -0.683 11.737 1.00 66.19 139 GLU A N 1
ATOM 1128 C CA . GLU A 1 139 ? 6.781 -1.154 13.068 1.00 66.19 139 GLU A CA 1
ATOM 1129 C C . GLU A 1 139 ? 7.092 -2.658 13.100 1.00 66.19 139 GLU A C 1
ATOM 1131 O O . GLU A 1 139 ? 6.463 -3.448 12.389 1.00 66.19 139 GLU A O 1
ATOM 1136 N N . PRO A 1 140 ? 7.977 -3.101 14.014 1.00 69.88 140 PRO A N 1
ATOM 1137 C CA . PRO A 1 140 ? 8.317 -4.514 14.179 1.00 69.88 140 PRO A CA 1
ATOM 1138 C C . PRO A 1 140 ? 7.104 -5.426 14.411 1.00 69.88 140 PRO A C 1
ATOM 1140 O O . PRO A 1 140 ? 7.156 -6.608 14.080 1.00 69.88 140 PRO A O 1
ATOM 1143 N N . ILE A 1 141 ? 6.020 -4.901 14.992 1.00 65.56 141 ILE A N 1
ATOM 1144 C CA . ILE A 1 141 ? 4.774 -5.642 15.235 1.00 65.56 141 ILE A CA 1
ATOM 1145 C C . ILE A 1 141 ? 4.058 -5.928 13.910 1.00 65.56 141 ILE A C 1
ATOM 1147 O O . ILE A 1 141 ? 3.756 -7.083 13.621 1.00 65.56 141 ILE A O 1
ATOM 1151 N N . ILE A 1 142 ? 3.874 -4.910 13.069 1.00 68.62 142 ILE A N 1
ATOM 1152 C CA . ILE A 1 142 ? 3.222 -5.047 11.759 1.00 68.62 142 ILE A CA 1
ATOM 1153 C C . ILE A 1 142 ? 4.090 -5.899 10.834 1.00 68.62 142 ILE A C 1
ATOM 1155 O O . ILE A 1 14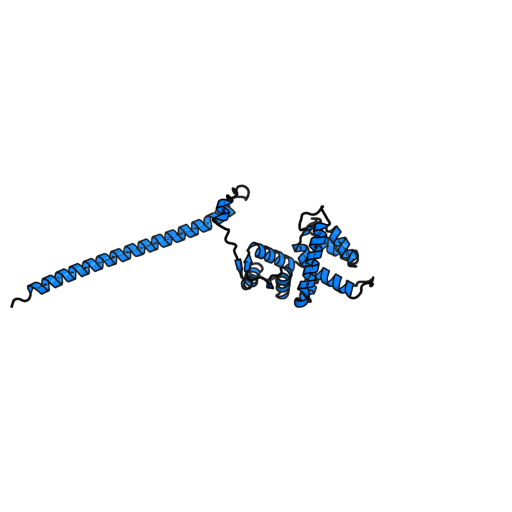2 ? 3.587 -6.798 10.170 1.00 68.62 142 ILE A O 1
ATOM 1159 N N . ARG A 1 143 ? 5.418 -5.736 10.877 1.00 70.81 143 ARG A N 1
ATOM 1160 C CA . ARG A 1 143 ? 6.349 -6.617 10.153 1.00 70.81 143 ARG A CA 1
ATOM 1161 C C . ARG A 1 143 ? 6.233 -8.077 10.596 1.00 70.81 143 ARG A C 1
ATOM 1163 O O . ARG A 1 143 ? 6.314 -8.985 9.771 1.00 70.81 143 ARG A O 1
ATOM 1170 N N . LYS A 1 144 ? 6.014 -8.345 11.889 1.00 74.81 144 LYS A N 1
ATOM 1171 C CA . LYS A 1 144 ? 5.728 -9.708 12.375 1.00 74.81 144 LYS A CA 1
ATOM 1172 C C . LYS A 1 144 ? 4.383 -10.225 11.864 1.00 74.81 144 LYS A C 1
ATOM 1174 O O . LYS A 1 144 ? 4.314 -11.405 11.529 1.00 74.81 144 LYS A O 1
ATOM 1179 N N . MET A 1 145 ? 3.353 -9.380 11.792 1.00 71.06 145 MET A N 1
ATOM 1180 C CA . MET A 1 145 ? 2.044 -9.736 11.228 1.00 71.06 145 MET A CA 1
ATOM 1181 C C . MET A 1 145 ? 2.176 -10.089 9.740 1.00 71.06 145 MET A C 1
ATOM 1183 O O . MET A 1 145 ? 1.812 -11.196 9.359 1.00 71.06 145 MET A O 1
ATOM 1187 N N . VAL A 1 146 ? 2.833 -9.243 8.936 1.00 73.75 146 VAL A N 1
ATOM 1188 C CA . VAL A 1 146 ? 3.129 -9.501 7.509 1.00 73.75 146 VAL A CA 1
ATOM 1189 C C . VAL A 1 146 ? 3.870 -10.828 7.325 1.00 73.75 146 VAL A C 1
ATOM 1191 O O . VAL A 1 146 ? 3.524 -11.635 6.468 1.00 73.75 146 VAL A O 1
ATOM 1194 N N . ASN A 1 147 ? 4.856 -11.116 8.175 1.00 73.69 147 ASN A N 1
ATOM 1195 C CA . ASN A 1 147 ? 5.618 -12.361 8.085 1.00 73.69 147 ASN A CA 1
ATOM 1196 C C . ASN A 1 147 ? 4.824 -13.623 8.467 1.00 73.69 147 ASN A C 1
ATOM 1198 O O . ASN A 1 147 ? 5.219 -14.724 8.062 1.00 73.69 147 ASN A O 1
ATOM 1202 N N . LYS A 1 148 ? 3.739 -13.485 9.237 1.00 73.12 148 LYS A N 1
ATOM 1203 C CA . LYS A 1 148 ? 2.835 -14.579 9.628 1.00 73.12 148 LYS A CA 1
ATOM 1204 C C . LYS A 1 148 ? 1.670 -14.779 8.656 1.00 73.12 148 LYS A C 1
ATOM 1206 O O . LYS A 1 148 ? 0.998 -15.801 8.753 1.00 73.12 148 LYS A O 1
ATOM 1211 N N . MET A 1 149 ? 1.430 -13.839 7.744 1.00 67.62 149 MET A N 1
ATOM 1212 C CA . MET A 1 149 ? 0.286 -13.890 6.836 1.00 67.62 149 MET A CA 1
ATOM 1213 C C . MET A 1 149 ? 0.410 -14.982 5.776 1.00 67.62 149 MET A C 1
ATOM 1215 O O . MET A 1 149 ? 1.501 -15.294 5.293 1.00 67.62 149 MET A O 1
ATOM 1219 N N . ASN A 1 150 ? -0.743 -15.558 5.430 1.00 67.62 150 ASN A N 1
ATOM 1220 C CA . ASN A 1 150 ? -0.906 -16.456 4.296 1.00 67.62 150 ASN A CA 1
ATOM 1221 C C . ASN A 1 150 ? -1.489 -15.660 3.121 1.00 67.62 150 ASN A C 1
ATOM 1223 O O . ASN A 1 150 ? -2.612 -15.165 3.215 1.00 67.62 150 ASN A O 1
ATOM 1227 N N . PHE A 1 151 ? -0.715 -15.528 2.046 1.00 68.19 151 PHE A N 1
ATOM 1228 C CA . PHE A 1 151 ? -1.034 -14.667 0.911 1.00 68.19 151 PHE A CA 1
ATOM 1229 C C . PHE A 1 151 ? -2.111 -15.251 -0.025 1.00 68.19 151 PHE A C 1
ATOM 1231 O O . PHE A 1 151 ? -2.812 -14.484 -0.672 1.00 68.19 151 PHE A O 1
ATOM 1238 N N . ASP A 1 152 ? -2.349 -16.569 -0.011 1.00 64.94 152 ASP A N 1
ATOM 1239 C CA . ASP A 1 152 ? -3.330 -17.216 -0.904 1.00 64.94 152 ASP A CA 1
ATOM 1240 C C . ASP A 1 152 ? -4.793 -16.885 -0.546 1.00 64.94 152 ASP A C 1
ATOM 1242 O O . ASP A 1 152 ? -5.670 -16.850 -1.405 1.00 64.94 152 ASP A O 1
ATOM 1246 N N . ALA A 1 153 ? -5.074 -16.633 0.737 1.00 64.56 153 ALA A N 1
ATOM 1247 C CA . ALA A 1 153 ? -6.400 -16.246 1.236 1.00 64.56 153 ALA A CA 1
ATOM 1248 C C . ALA A 1 153 ? -6.525 -14.731 1.492 1.00 64.56 153 ALA A C 1
ATOM 1250 O O . ALA A 1 153 ? -7.568 -14.259 1.959 1.00 64.56 153 ALA A O 1
ATOM 1251 N N . LEU A 1 154 ? -5.450 -13.977 1.236 1.00 70.19 154 LEU A N 1
ATOM 1252 C CA . LEU A 1 154 ? -5.338 -12.560 1.563 1.00 70.19 154 LEU A CA 1
ATOM 1253 C C . LEU A 1 154 ? -6.071 -11.687 0.549 1.00 70.19 154 LEU A C 1
ATOM 1255 O O . LEU A 1 154 ? -6.724 -10.734 0.960 1.00 70.19 154 LEU A O 1
ATOM 1259 N N . ASP A 1 155 ? -6.018 -12.035 -0.737 1.00 71.44 155 ASP A N 1
ATOM 1260 C CA . ASP A 1 155 ? -6.496 -11.178 -1.828 1.00 71.44 155 ASP A CA 1
ATOM 1261 C C . ASP A 1 155 ? -7.969 -10.761 -1.656 1.00 71.44 155 ASP A C 1
ATOM 1263 O O . ASP A 1 155 ? -8.296 -9.583 -1.785 1.00 71.44 155 ASP A O 1
ATOM 1267 N N . TYR A 1 156 ? -8.859 -11.684 -1.260 1.00 73.69 156 TYR A N 1
ATOM 1268 C CA . TYR A 1 156 ? -10.274 -11.354 -1.029 1.00 73.69 156 TYR A CA 1
ATOM 1269 C C . TYR A 1 156 ? -10.480 -10.439 0.187 1.00 73.69 156 TYR A C 1
ATOM 1271 O O . TYR A 1 156 ? -11.260 -9.490 0.126 1.00 73.69 156 TYR A O 1
ATOM 1279 N N . LYS A 1 157 ? -9.783 -10.698 1.302 1.00 76.88 157 LYS A N 1
ATOM 1280 C CA . LYS A 1 157 ? -9.904 -9.856 2.504 1.00 76.88 157 LYS A CA 1
ATOM 1281 C C . LYS A 1 157 ? -9.288 -8.476 2.276 1.00 76.88 157 LYS A C 1
ATOM 1283 O O . LYS A 1 157 ? -9.808 -7.477 2.761 1.00 76.88 157 LYS A O 1
ATOM 1288 N N . LEU A 1 158 ? -8.205 -8.426 1.510 1.00 80.38 158 LEU A N 1
ATOM 1289 C CA . LEU A 1 158 ? -7.516 -7.205 1.137 1.00 80.38 158 LEU A CA 1
ATOM 1290 C C . LEU A 1 158 ? -8.388 -6.324 0.239 1.00 80.38 158 LEU A C 1
ATOM 1292 O O . LEU A 1 158 ? -8.430 -5.112 0.439 1.00 80.38 158 LEU A O 1
ATOM 1296 N N . GLU A 1 159 ? -9.136 -6.925 -0.688 1.00 81.44 159 GLU A N 1
ATOM 1297 C CA . GLU A 1 159 ? -10.127 -6.204 -1.489 1.00 81.44 159 GLU A CA 1
ATOM 1298 C C . GLU A 1 159 ? -11.210 -5.573 -0.603 1.00 81.44 159 GLU A C 1
ATOM 1300 O O . GLU A 1 159 ? -11.529 -4.398 -0.764 1.00 81.44 159 GLU A O 1
ATOM 1305 N N . LYS A 1 160 ? -11.689 -6.285 0.425 1.00 82.69 160 LYS A N 1
ATOM 1306 C CA . LYS A 1 160 ? -12.635 -5.718 1.404 1.00 82.69 160 LYS A CA 1
ATOM 1307 C C . LYS A 1 160 ? -12.040 -4.589 2.239 1.00 82.69 160 LYS A C 1
ATOM 1309 O O . LYS A 1 160 ? -12.719 -3.596 2.483 1.00 82.69 160 LYS A O 1
ATOM 1314 N N . CYS A 1 161 ? -10.765 -4.674 2.616 1.00 82.62 161 CYS A N 1
ATOM 1315 C CA . CYS A 1 161 ? -10.083 -3.552 3.261 1.00 82.62 161 CYS A CA 1
ATOM 1316 C C . CYS A 1 161 ? -9.976 -2.331 2.331 1.00 82.62 161 CYS A C 1
ATOM 1318 O O . CYS A 1 161 ? -10.098 -1.206 2.809 1.00 82.62 161 CYS A O 1
ATOM 1320 N N . LYS A 1 162 ? -9.771 -2.514 1.021 1.00 84.56 162 LYS A N 1
ATOM 1321 C CA . LYS A 1 162 ? -9.775 -1.401 0.055 1.00 84.56 162 LYS A CA 1
ATOM 1322 C C . LYS A 1 162 ? -11.168 -0.794 -0.098 1.00 84.56 162 LYS A C 1
ATOM 1324 O O . LYS A 1 162 ? -11.289 0.423 -0.062 1.00 84.56 162 LYS A O 1
ATOM 1329 N N . GLU A 1 163 ? -12.206 -1.623 -0.211 1.00 84.81 163 GLU A N 1
ATOM 1330 C CA . GLU A 1 163 ? -13.602 -1.161 -0.240 1.00 84.81 163 GLU A CA 1
ATOM 1331 C C . GLU A 1 163 ? -13.936 -0.317 0.999 1.00 84.81 163 GLU A C 1
ATOM 1333 O O . GLU A 1 163 ? -14.547 0.740 0.868 1.00 84.81 163 GLU A O 1
ATOM 1338 N N . MET A 1 164 ? -13.469 -0.731 2.185 1.00 83.00 164 MET A N 1
ATOM 1339 C CA . MET A 1 164 ? -13.640 0.039 3.422 1.00 83.00 164 MET A CA 1
ATOM 1340 C C . MET A 1 164 ? -12.993 1.427 3.336 1.00 83.00 164 MET A C 1
ATOM 1342 O O . MET A 1 164 ? -13.584 2.397 3.792 1.00 83.00 164 MET A O 1
ATOM 1346 N N . PHE A 1 165 ? -11.813 1.547 2.720 1.00 84.75 165 PHE A N 1
ATOM 1347 C CA . PHE A 1 165 ? -11.176 2.851 2.524 1.00 84.75 165 PHE A CA 1
ATOM 1348 C C . PHE A 1 165 ? -12.014 3.769 1.634 1.00 84.75 165 PHE A C 1
ATOM 1350 O O . PHE A 1 165 ? -12.249 4.913 2.001 1.00 84.75 165 PHE A O 1
ATOM 1357 N N . PHE A 1 166 ? -12.485 3.268 0.489 1.00 83.75 166 PHE A N 1
ATOM 1358 C CA . PHE A 1 166 ? -13.307 4.066 -0.424 1.00 83.75 166 PHE A CA 1
ATOM 1359 C C . PHE A 1 166 ? -14.633 4.481 0.213 1.00 83.75 166 PHE A C 1
ATOM 1361 O O . PHE A 1 166 ? -15.078 5.604 0.018 1.00 83.75 166 PHE A O 1
ATOM 1368 N N . LEU A 1 167 ? -15.223 3.613 1.037 1.00 83.06 167 LEU A N 1
ATOM 1369 C CA . LEU A 1 167 ? -16.421 3.956 1.794 1.00 83.06 167 LEU A CA 1
ATOM 1370 C C . LEU A 1 167 ? -16.153 5.077 2.808 1.00 83.06 167 LEU A C 1
ATOM 1372 O O . LEU A 1 167 ? -16.993 5.949 2.978 1.00 83.06 167 LEU A O 1
ATOM 1376 N N . LEU A 1 168 ? -14.989 5.084 3.461 1.00 79.00 168 LEU A N 1
ATOM 1377 C CA . LEU A 1 168 ? -14.606 6.154 4.388 1.00 79.00 168 LEU A CA 1
ATOM 1378 C C . LEU A 1 168 ? -14.253 7.471 3.677 1.00 79.00 168 LEU A C 1
ATOM 1380 O O . LEU A 1 168 ? -14.511 8.530 4.241 1.00 79.00 168 LEU A O 1
ATOM 1384 N N . ASP A 1 169 ? -13.688 7.409 2.469 1.00 80.81 169 ASP A N 1
ATOM 1385 C CA . ASP A 1 169 ? -13.405 8.577 1.613 1.00 80.81 169 ASP A CA 1
ATOM 1386 C C . ASP A 1 169 ? -14.718 9.240 1.150 1.00 80.81 169 ASP A C 1
ATOM 1388 O O . ASP A 1 169 ? -14.864 10.455 1.232 1.00 80.81 169 ASP A O 1
ATOM 1392 N N . ASP A 1 170 ? -15.724 8.439 0.775 1.00 74.56 170 ASP A N 1
ATOM 1393 C CA . ASP A 1 170 ? -17.043 8.925 0.336 1.00 74.56 170 ASP A CA 1
ATOM 1394 C C . ASP A 1 170 ? -17.907 9.508 1.475 1.00 74.56 170 ASP A C 1
ATOM 1396 O O . ASP A 1 170 ? -18.858 10.250 1.219 1.00 74.56 170 ASP A O 1
ATOM 1400 N N . LEU A 1 171 ? -17.632 9.150 2.734 1.00 69.94 171 LEU A N 1
ATOM 1401 C CA . LEU A 1 171 ? -18.432 9.580 3.887 1.00 69.94 171 LEU A CA 1
ATOM 1402 C C . LEU A 1 171 ? -18.045 10.959 4.434 1.00 69.94 171 LEU A C 1
ATOM 1404 O O . LEU A 1 171 ? -18.846 11.556 5.160 1.00 69.94 171 LEU A O 1
ATOM 1408 N N . ASP A 1 172 ? -16.844 11.458 4.136 1.00 65.94 172 ASP A N 1
ATOM 1409 C CA . ASP A 1 172 ? -16.313 12.669 4.761 1.00 65.94 172 ASP A CA 1
ATOM 1410 C C . ASP A 1 172 ? -15.885 13.724 3.732 1.00 65.94 172 ASP A C 1
ATOM 1412 O O . ASP A 1 172 ? -14.727 13.809 3.332 1.00 65.94 172 ASP A O 1
ATOM 1416 N N . ASP A 1 173 ? -16.816 14.622 3.389 1.00 64.62 173 ASP A N 1
ATOM 1417 C CA . ASP A 1 173 ? -16.594 15.775 2.495 1.00 64.62 173 ASP A CA 1
ATOM 1418 C C . ASP A 1 173 ? -15.482 16.740 2.972 1.00 64.62 173 ASP A C 1
ATOM 1420 O O . ASP A 1 173 ? -15.129 17.699 2.279 1.00 64.62 173 ASP A O 1
ATOM 1424 N N . LYS A 1 174 ? -14.961 16.560 4.194 1.00 65.94 174 LYS A N 1
ATOM 1425 C CA . LYS A 1 174 ? -13.912 17.409 4.775 1.00 65.94 174 LYS A CA 1
ATOM 1426 C C . LYS A 1 174 ? -12.507 16.998 4.352 1.00 65.94 174 LYS A C 1
ATOM 1428 O O . LYS A 1 174 ? -11.597 17.824 4.458 1.00 65.94 174 LYS A O 1
ATOM 1433 N N . ALA A 1 175 ? -12.311 15.753 3.925 1.00 65.56 175 ALA A N 1
ATOM 1434 C CA . ALA A 1 175 ? -11.014 15.269 3.482 1.00 65.56 175 ALA A CA 1
ATOM 1435 C C . ALA A 1 175 ? -10.823 15.497 1.971 1.00 65.56 175 ALA A C 1
ATOM 1437 O O . ALA A 1 175 ? -11.785 15.493 1.204 1.00 65.56 175 ALA A O 1
ATOM 1438 N N . PRO A 1 176 ? -9.584 15.742 1.511 1.00 70.38 176 PRO A N 1
ATOM 1439 C CA . PRO A 1 176 ? -9.290 15.722 0.085 1.00 70.38 176 PRO A CA 1
ATOM 1440 C C . PRO A 1 176 ? -9.504 14.310 -0.477 1.00 70.38 176 PRO A C 1
ATOM 1442 O O . PRO A 1 176 ? -9.176 13.331 0.183 1.00 70.38 176 PRO A O 1
ATOM 1445 N N . THR A 1 177 ? -10.003 14.221 -1.714 1.00 72.38 177 THR A N 1
ATOM 1446 C CA . THR A 1 177 ? -10.280 12.946 -2.395 1.00 72.38 177 THR A CA 1
ATOM 1447 C C . THR A 1 177 ? -9.071 12.010 -2.359 1.00 72.38 177 THR A C 1
ATOM 1449 O O . THR A 1 177 ? -7.986 12.379 -2.823 1.00 72.38 177 THR A O 1
ATOM 1452 N N . GLY A 1 178 ? -9.267 10.786 -1.868 1.00 74.69 178 GLY A N 1
ATOM 1453 C CA . GLY A 1 178 ? -8.210 9.791 -1.696 1.00 74.69 178 GLY A CA 1
ATOM 1454 C C . GLY A 1 178 ? -7.508 9.841 -0.335 1.00 74.69 178 GLY A C 1
ATOM 1455 O O . GLY A 1 178 ? -6.442 9.226 -0.184 1.00 74.69 178 GLY A O 1
ATOM 1456 N N . SER A 1 179 ? -8.097 10.530 0.644 1.00 81.75 179 SER A N 1
ATOM 1457 C CA . SER A 1 179 ? -7.616 10.602 2.022 1.00 81.75 179 SER A CA 1
ATOM 1458 C C . SER A 1 179 ? -8.789 10.466 2.993 1.00 81.75 179 SER A C 1
ATOM 1460 O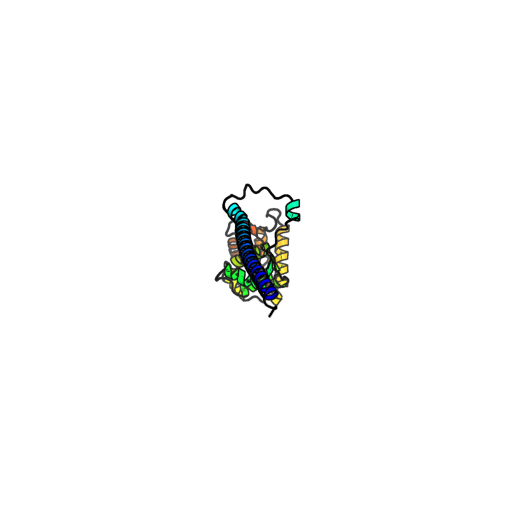 O . SER A 1 179 ? -9.833 11.073 2.814 1.00 81.75 179 SER A O 1
ATOM 1462 N N . ILE A 1 180 ? -8.598 9.725 4.083 1.00 83.50 180 ILE A N 1
ATOM 1463 C CA . ILE A 1 180 ? -9.623 9.560 5.126 1.00 83.50 180 ILE A CA 1
ATOM 1464 C C . ILE A 1 180 ? -9.263 10.378 6.363 1.00 83.50 180 ILE A C 1
ATOM 1466 O O . ILE A 1 180 ? -8.081 10.542 6.687 1.00 83.50 180 ILE A O 1
ATOM 1470 N N . THR A 1 181 ? -10.255 10.884 7.094 1.00 84.00 181 THR A N 1
ATOM 1471 C CA . THR A 1 181 ? -9.988 11.530 8.383 1.00 84.00 181 THR A CA 1
ATOM 1472 C C . THR A 1 181 ? -9.572 10.514 9.435 1.00 84.00 181 THR A C 1
ATOM 1474 O O . THR A 1 181 ? -10.065 9.385 9.509 1.00 84.00 181 THR A O 1
ATOM 1477 N N . VAL A 1 182 ? -8.655 10.945 10.298 1.00 82.00 182 VAL A N 1
ATOM 1478 C CA . VAL A 1 182 ? -8.182 10.137 11.427 1.00 82.00 182 VAL A CA 1
ATOM 1479 C C . VAL A 1 182 ? -9.333 9.790 12.377 1.00 82.00 182 VAL A C 1
ATOM 1481 O O . VAL A 1 182 ? -9.359 8.687 12.916 1.00 82.00 182 VAL A O 1
ATOM 1484 N N . ASP A 1 183 ? -10.295 10.700 12.543 1.00 80.88 183 ASP A N 1
ATOM 1485 C CA . ASP A 1 183 ? -11.460 10.504 13.408 1.00 80.88 183 ASP A CA 1
ATOM 1486 C C . ASP A 1 183 ? -12.424 9.451 12.842 1.00 80.88 183 ASP A C 1
ATOM 1488 O O . ASP A 1 183 ? -12.904 8.601 13.589 1.00 80.88 183 ASP A O 1
ATOM 1492 N N . SER A 1 184 ? -12.651 9.431 11.525 1.00 82.44 184 SER A N 1
ATOM 1493 C CA . SER A 1 184 ? -13.468 8.390 10.888 1.00 82.44 184 SER A CA 1
ATOM 1494 C C . SER A 1 184 ? -12.828 7.010 11.037 1.00 82.44 184 SER A C 1
ATOM 1496 O O . SER A 1 184 ? -13.495 6.050 11.421 1.00 82.44 184 SER A O 1
ATOM 1498 N N . LEU A 1 185 ? -11.505 6.917 10.854 1.00 81.00 185 LEU A N 1
ATOM 1499 C CA . LEU A 1 185 ? -10.783 5.669 11.112 1.00 81.00 185 LEU A CA 1
ATOM 1500 C C . LEU A 1 185 ? -10.804 5.282 12.602 1.00 81.00 185 LEU A C 1
ATOM 1502 O O . LEU A 1 185 ? -10.864 4.099 12.929 1.00 81.00 185 LEU A O 1
ATOM 1506 N N . ALA A 1 186 ? -10.761 6.255 13.515 1.00 79.38 186 ALA A N 1
ATOM 1507 C CA . ALA A 1 186 ? -10.856 6.016 14.954 1.00 79.38 186 ALA A CA 1
ATOM 1508 C C . ALA A 1 186 ? -12.178 5.345 15.329 1.00 79.38 186 ALA A C 1
ATOM 1510 O O . ALA A 1 186 ? -12.184 4.384 16.097 1.00 79.38 186 ALA A O 1
ATOM 1511 N N . ILE A 1 187 ? -13.282 5.841 14.768 1.00 80.25 187 ILE A N 1
ATOM 1512 C CA . ILE A 1 187 ? -14.622 5.300 14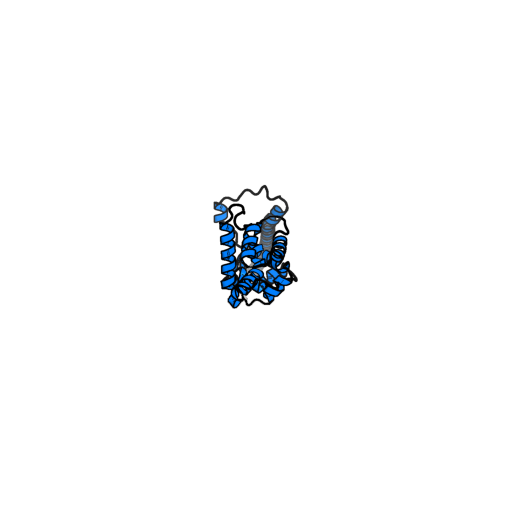.995 1.00 80.25 187 ILE A CA 1
ATOM 1513 C C . ILE A 1 187 ? -14.695 3.854 14.499 1.00 80.25 187 ILE A C 1
ATOM 1515 O O . ILE A 1 187 ? -15.176 2.995 15.234 1.00 80.25 187 ILE A O 1
ATOM 1519 N N . GLU A 1 188 ? -14.151 3.558 13.317 1.00 79.19 188 GLU A N 1
ATOM 1520 C CA . GLU A 1 188 ? -14.101 2.186 12.792 1.00 79.19 188 GLU A CA 1
ATOM 1521 C C . GLU A 1 188 ? -13.222 1.256 13.639 1.00 79.19 188 GLU A C 1
ATOM 1523 O O . GLU A 1 188 ? -13.584 0.112 13.910 1.00 79.19 188 GLU A O 1
ATOM 1528 N N . LEU A 1 189 ? -12.083 1.742 14.139 1.00 78.31 189 LEU A N 1
ATOM 1529 C CA . LEU A 1 189 ? -11.232 0.965 15.044 1.00 78.31 189 LEU A CA 1
ATOM 1530 C C . LEU A 1 189 ? -11.927 0.671 16.382 1.00 78.31 189 LEU A C 1
ATOM 1532 O O . LEU A 1 189 ? -11.782 -0.430 16.920 1.00 78.31 189 LEU A O 1
ATOM 1536 N N . LEU A 1 190 ? -12.698 1.627 16.907 1.00 75.56 190 LEU A N 1
ATOM 1537 C CA . LEU A 1 190 ? -13.517 1.441 18.107 1.00 75.56 190 LEU A CA 1
ATOM 1538 C C . LEU A 1 190 ? -14.675 0.473 17.858 1.00 75.56 190 LEU A C 1
ATOM 1540 O O . LEU A 1 190 ? -14.919 -0.408 18.682 1.00 75.56 190 LEU A O 1
ATOM 1544 N N . ALA A 1 191 ? -15.342 0.579 16.706 1.00 73.50 191 ALA A N 1
ATOM 1545 C CA . ALA A 1 191 ? -16.344 -0.389 16.266 1.00 73.50 191 ALA A CA 1
ATOM 1546 C C . ALA A 1 191 ? -15.735 -1.796 16.117 1.00 73.50 191 ALA A C 1
ATOM 1548 O O . ALA A 1 191 ? -16.384 -2.795 16.427 1.00 73.50 191 ALA A O 1
ATOM 1549 N N . GLY A 1 192 ? -14.453 -1.869 15.749 1.00 71.00 192 GLY A N 1
ATOM 1550 C CA . GLY A 1 192 ? -13.640 -3.080 15.724 1.00 71.00 192 GLY A CA 1
ATOM 1551 C C . GLY A 1 192 ? -13.201 -3.615 17.096 1.00 71.00 192 GLY A C 1
ATOM 1552 O O . GLY A 1 192 ? -12.382 -4.532 17.161 1.00 71.00 192 GLY A O 1
ATOM 1553 N N . ASN A 1 193 ? -13.721 -3.066 18.199 1.00 70.50 193 ASN A N 1
ATOM 1554 C CA . ASN A 1 193 ? -13.412 -3.477 19.571 1.00 70.50 193 ASN A CA 1
ATOM 1555 C C . ASN A 1 193 ? -11.913 -3.358 19.936 1.00 70.50 193 ASN A C 1
ATOM 1557 O O . ASN A 1 193 ? -11.384 -4.126 20.750 1.00 70.50 193 ASN A O 1
ATOM 1561 N N . LEU A 1 194 ? -11.196 -2.383 19.358 1.00 69.88 194 LEU A N 1
ATOM 1562 C CA . LEU A 1 194 ? -9.934 -1.944 19.955 1.00 69.88 194 LEU A CA 1
ATOM 1563 C C . LEU A 1 194 ? -10.209 -1.141 21.230 1.00 69.88 194 LEU A C 1
ATOM 1565 O O . LEU A 1 194 ? -11.097 -0.296 21.277 1.00 69.88 194 LEU A O 1
ATOM 1569 N N . LYS A 1 195 ? -9.364 -1.334 22.247 1.00 68.06 195 LYS A N 1
ATOM 1570 C CA . LYS A 1 195 ? -9.363 -0.474 23.438 1.00 68.06 195 LYS A CA 1
ATOM 1571 C C . LYS A 1 195 ? -8.938 0.947 23.067 1.00 68.06 195 LYS A C 1
ATOM 1573 O O . LYS A 1 195 ? -7.977 1.104 22.312 1.00 68.06 195 LYS A O 1
ATOM 1578 N N . ASP A 1 196 ? -9.552 1.949 23.694 1.00 65.88 196 ASP A N 1
ATOM 1579 C CA . ASP A 1 196 ? -9.227 3.377 23.520 1.00 65.88 196 ASP A CA 1
ATOM 1580 C C . ASP A 1 196 ? -7.721 3.679 23.628 1.00 65.88 196 ASP A C 1
ATOM 1582 O O . ASP A 1 196 ? -7.179 4.487 22.874 1.00 65.88 196 ASP A O 1
ATOM 1586 N N . GLU A 1 197 ? -7.005 2.988 24.520 1.00 65.75 197 GLU A N 1
ATOM 1587 C CA . GLU A 1 197 ? -5.554 3.148 24.695 1.00 65.75 197 GLU A CA 1
ATOM 1588 C C . GLU A 1 197 ? -4.760 2.738 23.442 1.00 65.75 197 GLU A C 1
ATOM 1590 O O . GLU A 1 197 ? -3.806 3.411 23.035 1.00 65.75 197 GLU A O 1
ATOM 1595 N N . ASN A 1 198 ? -5.189 1.657 22.787 1.00 66.50 198 ASN A N 1
ATOM 1596 C CA . ASN A 1 198 ? -4.568 1.147 21.569 1.00 66.50 198 ASN A CA 1
ATOM 1597 C C . ASN A 1 198 ? -4.999 1.959 20.351 1.00 66.50 198 ASN A C 1
ATOM 1599 O O . ASN A 1 198 ? -4.153 2.261 19.510 1.00 66.50 198 ASN A O 1
ATOM 1603 N N . VAL A 1 199 ? -6.265 2.388 20.297 1.00 69.44 199 VAL A N 1
ATOM 1604 C CA . VAL A 1 199 ? -6.761 3.321 19.276 1.00 69.44 199 VAL A CA 1
ATOM 1605 C C . VAL A 1 199 ? -5.957 4.618 19.318 1.00 69.44 199 VAL A C 1
ATOM 1607 O O . VAL A 1 199 ? -5.424 5.037 18.296 1.00 69.44 199 VAL A O 1
ATOM 1610 N N . GLY A 1 200 ? -5.747 5.202 20.501 1.00 68.44 200 GLY A N 1
ATOM 1611 C CA . GLY A 1 200 ? -4.936 6.409 20.662 1.00 68.44 200 GLY A CA 1
ATOM 1612 C C . GLY A 1 200 ? -3.474 6.227 20.238 1.00 68.44 200 GLY A C 1
ATOM 1613 O O . GLY A 1 200 ? -2.872 7.144 19.677 1.00 68.44 200 GLY A O 1
ATOM 1614 N N . SER A 1 201 ? -2.893 5.044 20.462 1.00 68.50 201 SER A N 1
ATOM 1615 C CA . SER A 1 201 ? -1.541 4.705 19.993 1.00 68.50 201 SER A CA 1
ATOM 1616 C C . SER A 1 201 ? -1.477 4.585 18.467 1.00 68.50 201 SER A C 1
ATOM 1618 O O . SER A 1 201 ? -0.569 5.133 17.842 1.00 68.50 201 SER A O 1
ATOM 1620 N N . VAL A 1 202 ? -2.461 3.923 17.858 1.00 69.81 202 VAL A N 1
ATOM 1621 C CA . VAL A 1 202 ? -2.578 3.741 16.404 1.00 69.81 202 VAL A CA 1
ATOM 1622 C C . VAL A 1 202 ? -2.842 5.081 15.706 1.00 69.81 202 VAL A C 1
ATOM 1624 O O . VAL A 1 202 ? -2.137 5.435 14.765 1.00 69.81 202 VAL A O 1
ATOM 1627 N N . ILE A 1 203 ? -3.750 5.899 16.235 1.00 73.62 203 ILE A N 1
ATOM 1628 C CA . ILE A 1 203 ? -4.048 7.252 15.747 1.00 73.62 203 ILE A CA 1
ATOM 1629 C C . ILE A 1 203 ? -2.830 8.166 15.822 1.00 73.62 203 ILE A C 1
ATOM 1631 O O . ILE A 1 203 ? -2.519 8.860 14.858 1.00 73.62 203 ILE A O 1
ATOM 1635 N N . LYS A 1 204 ? -2.092 8.162 16.940 1.00 73.69 204 LYS A N 1
ATOM 1636 C CA . LYS A 1 204 ? -0.852 8.948 17.054 1.00 73.69 204 LYS A CA 1
ATOM 1637 C C . LYS A 1 204 ? 0.187 8.546 16.008 1.00 73.69 204 LYS A C 1
ATOM 1639 O O . LYS A 1 204 ? 1.013 9.375 15.635 1.00 73.69 204 LYS A O 1
ATOM 1644 N N . LYS A 1 205 ? 0.161 7.294 15.541 1.00 71.94 205 LYS A N 1
ATOM 1645 C CA . LYS A 1 205 ? 1.070 6.791 14.504 1.00 71.94 205 LYS A CA 1
ATOM 1646 C C . LYS A 1 205 ? 0.623 7.203 13.109 1.00 71.94 205 LYS A C 1
ATOM 1648 O O . LYS A 1 205 ? 1.456 7.689 12.350 1.00 71.94 205 LYS A O 1
ATOM 1653 N N . PHE A 1 206 ? -0.671 7.097 12.816 1.00 70.56 206 PHE A N 1
ATOM 1654 C CA . PHE A 1 206 ? -1.254 7.626 11.583 1.00 70.56 206 PHE A CA 1
ATOM 1655 C C . PHE A 1 206 ? -1.095 9.146 11.471 1.00 70.56 206 PHE A C 1
ATOM 1657 O O . PHE A 1 206 ? -0.833 9.669 10.397 1.00 70.56 206 PHE A O 1
ATOM 1664 N N . ASN A 1 207 ? -1.160 9.856 12.598 1.00 69.75 207 ASN A N 1
ATOM 1665 C CA . ASN A 1 207 ? -1.034 11.307 12.654 1.00 69.75 207 ASN A CA 1
ATOM 1666 C C . ASN A 1 207 ? 0.376 11.783 13.056 1.00 69.75 207 ASN A C 1
ATOM 1668 O O . ASN A 1 207 ? 0.520 12.858 13.645 1.00 69.75 207 ASN A O 1
ATOM 1672 N N . ARG A 1 208 ? 1.434 11.007 12.752 1.00 65.31 208 ARG A N 1
ATOM 1673 C CA . ARG A 1 208 ? 2.836 11.404 13.024 1.00 65.31 208 ARG A CA 1
ATOM 1674 C C . ARG A 1 208 ? 3.180 12.770 12.432 1.00 65.31 208 ARG A C 1
ATOM 1676 O O . ARG A 1 208 ? 3.915 13.537 13.046 1.00 65.31 208 ARG A O 1
ATOM 1683 N N . GLU A 1 209 ? 2.602 13.085 11.278 1.00 65.19 209 GLU A N 1
ATOM 1684 C CA . GLU A 1 209 ? 2.828 14.342 10.563 1.00 65.19 209 GLU A CA 1
ATOM 1685 C C . GLU A 1 209 ? 1.820 15.449 10.915 1.00 65.19 209 GLU A C 1
ATOM 1687 O O . GLU A 1 209 ? 1.878 16.532 10.340 1.00 65.19 209 GLU A O 1
ATOM 1692 N N . LYS A 1 210 ? 0.902 15.210 11.867 1.00 65.31 210 LYS A N 1
ATOM 1693 C CA . LYS A 1 210 ? -0.152 16.155 12.292 1.00 65.31 210 LYS A CA 1
ATOM 1694 C C . LYS A 1 210 ? -1.049 16.670 11.157 1.00 65.31 210 LYS A C 1
ATOM 1696 O O . LYS A 1 210 ? -1.655 17.731 11.294 1.00 65.31 210 LYS A O 1
ATOM 1701 N N . ARG A 1 211 ? -1.149 15.935 10.047 1.00 67.94 211 ARG A N 1
ATOM 1702 C CA . ARG A 1 211 ? -1.960 16.332 8.887 1.00 67.94 211 ARG A CA 1
ATOM 1703 C C . ARG A 1 211 ? -3.461 16.196 9.140 1.00 67.94 211 ARG A C 1
ATOM 1705 O O . ARG A 1 211 ? -4.228 16.891 8.492 1.00 67.94 211 ARG A O 1
ATOM 1712 N N . GLY A 1 212 ? -3.874 15.335 10.075 1.00 71.75 212 GLY A N 1
ATOM 1713 C CA . GLY A 1 212 ? -5.291 15.074 10.370 1.00 71.75 212 GLY A CA 1
ATOM 1714 C C . GLY A 1 212 ? -6.003 14.159 9.363 1.00 71.75 212 GLY A C 1
ATOM 1715 O O . GLY A 1 212 ? -7.139 13.763 9.614 1.00 71.75 212 GLY A O 1
ATOM 1716 N N . TYR A 1 213 ? -5.317 13.762 8.288 1.00 80.56 213 TYR A N 1
ATOM 1717 C CA . TYR A 1 213 ? -5.810 12.857 7.250 1.00 80.56 213 TYR A CA 1
ATOM 1718 C C . TYR A 1 213 ? -4.795 11.741 6.989 1.00 80.56 213 TYR A C 1
ATOM 1720 O O . TYR A 1 213 ? -3.601 11.910 7.254 1.00 80.56 213 TYR A O 1
ATOM 1728 N N . ILE A 1 214 ? -5.280 10.610 6.484 1.00 81.25 214 ILE A N 1
ATOM 1729 C CA . ILE A 1 214 ? -4.502 9.412 6.168 1.00 81.25 214 ILE A CA 1
ATOM 1730 C C . ILE A 1 214 ? -4.655 9.133 4.678 1.00 81.25 214 ILE A C 1
ATOM 1732 O O . ILE A 1 214 ? -5.768 8.922 4.197 1.00 81.25 214 ILE A O 1
ATOM 1736 N N . ASP A 1 215 ? -3.536 9.101 3.961 1.00 83.88 215 ASP A N 1
ATOM 1737 C CA . ASP A 1 215 ? -3.527 8.798 2.533 1.00 83.88 215 ASP A CA 1
ATOM 1738 C C . ASP A 1 215 ? -3.729 7.300 2.289 1.00 83.88 215 ASP A C 1
ATOM 1740 O O . ASP A 1 215 ? -3.370 6.453 3.114 1.00 83.88 215 ASP A O 1
ATOM 1744 N N . PHE A 1 216 ? -4.222 6.951 1.101 1.00 82.69 216 PHE A N 1
ATOM 1745 C CA . PHE A 1 216 ? -4.440 5.556 0.716 1.00 82.69 216 PHE A CA 1
ATOM 1746 C C . PHE A 1 216 ? -3.201 4.662 0.897 1.00 82.69 216 PHE A C 1
ATOM 1748 O O . PHE A 1 216 ? -3.303 3.540 1.390 1.00 82.69 216 PHE A O 1
ATOM 1755 N N . LEU A 1 217 ? -2.006 5.155 0.551 1.00 81.12 217 LEU A N 1
ATOM 1756 C CA . LEU A 1 217 ? -0.770 4.384 0.731 1.00 81.12 217 LEU A CA 1
ATOM 1757 C C . LEU A 1 217 ? -0.441 4.148 2.206 1.00 81.12 217 LEU A C 1
ATOM 1759 O O . LEU A 1 217 ? 0.047 3.073 2.547 1.00 81.12 217 LEU A O 1
ATOM 1763 N N . ASP A 1 218 ? -0.722 5.118 3.079 1.00 80.31 218 ASP A N 1
ATOM 1764 C CA . ASP A 1 218 ? -0.545 4.934 4.519 1.00 80.31 218 ASP A CA 1
ATOM 1765 C C . ASP A 1 218 ? -1.542 3.919 5.052 1.00 80.31 218 ASP A C 1
ATOM 1767 O O . ASP A 1 218 ? -1.144 2.985 5.741 1.00 80.31 218 ASP A O 1
ATOM 1771 N N . TYR A 1 219 ? -2.805 4.011 4.648 1.00 83.81 219 TYR A N 1
ATOM 1772 C CA . TYR A 1 219 ? -3.816 3.023 4.999 1.00 83.81 219 TYR A CA 1
ATOM 1773 C C . TYR A 1 219 ? -3.409 1.591 4.597 1.00 83.81 219 TYR A C 1
ATOM 1775 O O . TYR A 1 219 ? -3.473 0.670 5.416 1.00 83.81 219 TYR A O 1
ATOM 1783 N N . LEU A 1 220 ? -2.895 1.403 3.374 1.00 81.75 220 LEU A N 1
ATOM 1784 C CA . LEU A 1 220 ? -2.457 0.095 2.871 1.00 81.75 220 LEU A CA 1
ATOM 1785 C C . LEU A 1 220 ? -1.337 -0.544 3.703 1.00 81.75 220 LEU A C 1
ATOM 1787 O O . LEU A 1 220 ? -1.263 -1.770 3.813 1.00 81.75 220 LEU A O 1
ATOM 1791 N N . THR A 1 221 ? -0.472 0.257 4.325 1.00 78.31 221 THR A N 1
ATOM 1792 C CA . THR A 1 221 ? 0.614 -0.277 5.164 1.00 78.31 221 THR A CA 1
ATOM 1793 C C . THR A 1 221 ? 0.105 -0.917 6.462 1.00 78.31 221 THR A C 1
ATOM 1795 O O . THR A 1 221 ? 0.762 -1.807 7.002 1.00 78.31 221 THR A O 1
ATOM 1798 N N . TYR A 1 222 ? -1.092 -0.539 6.923 1.00 79.69 222 TYR A N 1
ATOM 1799 C CA . TYR A 1 222 ? -1.719 -1.053 8.145 1.00 79.69 222 TYR A CA 1
ATOM 1800 C C . TYR A 1 222 ? -2.838 -2.072 7.888 1.00 79.69 222 TYR A C 1
ATOM 1802 O O . TYR A 1 222 ? -3.411 -2.588 8.843 1.00 79.69 222 TYR A O 1
ATOM 1810 N N . VAL A 1 223 ? -3.093 -2.472 6.637 1.00 83.69 223 VAL A N 1
ATOM 1811 C CA . VAL A 1 223 ? -3.986 -3.607 6.321 1.00 83.69 223 VAL A CA 1
ATOM 1812 C C . VAL A 1 223 ? -3.720 -4.864 7.160 1.00 83.69 223 VAL A C 1
ATOM 1814 O O . VAL A 1 223 ? -4.700 -5.479 7.587 1.00 83.69 223 VAL A O 1
ATOM 1817 N N . PRO A 1 224 ? -2.470 -5.242 7.511 1.00 80.44 224 PRO A N 1
ATOM 1818 C CA . PRO A 1 224 ? -2.240 -6.438 8.303 1.00 80.44 224 PRO A CA 1
ATOM 1819 C C . PRO A 1 224 ? -2.890 -6.348 9.690 1.00 80.44 224 PRO A C 1
ATOM 1821 O O . PRO A 1 224 ? -3.377 -7.347 10.215 1.00 80.44 224 PRO A O 1
ATOM 1824 N N . LEU A 1 225 ? -2.938 -5.136 10.252 1.00 79.31 225 LEU A N 1
ATOM 1825 C CA . LEU A 1 225 ? -3.589 -4.843 11.522 1.00 79.31 225 LEU A CA 1
ATOM 1826 C C . LEU A 1 225 ? -5.111 -4.986 11.402 1.00 79.31 225 LEU A C 1
ATOM 1828 O O . LEU A 1 225 ? -5.718 -5.651 12.235 1.00 79.31 225 LEU A O 1
ATOM 1832 N N . PHE A 1 226 ? -5.724 -4.414 10.360 1.00 79.81 226 PHE A N 1
ATOM 1833 C CA . PHE A 1 226 ? -7.176 -4.508 10.140 1.00 79.81 226 PHE A CA 1
ATOM 1834 C C . PHE A 1 226 ? -7.647 -5.955 9.984 1.00 79.81 226 PHE A C 1
ATOM 1836 O O . PHE A 1 226 ? -8.687 -6.339 10.516 1.00 79.81 226 PHE A O 1
ATOM 1843 N N . LEU A 1 227 ? -6.850 -6.783 9.313 1.00 80.06 227 LEU A N 1
ATOM 1844 C CA . LEU A 1 227 ? -7.146 -8.202 9.155 1.00 80.06 227 LEU A CA 1
ATOM 1845 C C . LEU A 1 227 ? -7.089 -8.961 10.479 1.00 80.06 227 LEU A C 1
ATOM 1847 O O . LEU A 1 227 ? -7.960 -9.790 10.736 1.00 80.06 227 LEU A O 1
ATOM 1851 N N . GLU A 1 228 ? -6.109 -8.664 11.333 1.00 77.25 228 GLU A N 1
ATOM 1852 C CA . GLU A 1 228 ? -6.019 -9.286 12.655 1.00 77.25 228 GLU A CA 1
ATOM 1853 C C . GLU A 1 228 ? -7.179 -8.856 13.564 1.00 77.25 228 GLU A C 1
ATOM 1855 O O . GLU A 1 228 ? -7.752 -9.689 14.267 1.00 77.25 228 GLU A O 1
ATOM 1860 N N . ILE A 1 229 ? -7.568 -7.577 13.517 1.00 76.38 229 ILE A N 1
ATOM 1861 C CA . ILE A 1 229 ? -8.754 -7.064 14.216 1.00 76.38 229 ILE A CA 1
ATOM 1862 C C . ILE A 1 229 ? -9.992 -7.850 13.779 1.00 76.38 229 ILE A C 1
ATOM 1864 O O . ILE A 1 229 ? -10.699 -8.414 14.612 1.00 76.38 229 ILE A O 1
ATOM 1868 N N . HIS A 1 230 ? -10.213 -7.948 12.469 1.00 78.75 230 HIS A N 1
ATOM 1869 C CA . HIS A 1 230 ? -11.355 -8.656 11.909 1.00 78.75 230 HIS A CA 1
ATOM 1870 C C . HIS A 1 230 ? -11.362 -10.145 12.289 1.00 78.75 230 HIS A C 1
ATOM 1872 O O . HIS A 1 230 ? -12.393 -10.674 12.697 1.00 78.75 230 HIS A O 1
ATOM 1878 N N . GLU A 1 231 ? -10.223 -10.840 12.199 1.00 78.50 231 GLU A N 1
ATOM 1879 C CA . GLU A 1 231 ? -10.126 -12.247 12.610 1.00 78.50 231 GLU A CA 1
ATOM 1880 C C . GLU A 1 231 ? -10.450 -12.446 14.092 1.00 78.50 231 GLU A C 1
ATOM 1882 O O . GLU A 1 231 ? -11.147 -13.401 14.437 1.00 78.50 231 GLU A O 1
ATOM 1887 N N . ARG A 1 232 ? -10.016 -11.529 14.963 1.00 73.12 232 ARG A N 1
ATOM 1888 C CA . ARG A 1 232 ? -10.349 -11.567 16.393 1.00 73.12 232 ARG A CA 1
ATOM 1889 C C . ARG A 1 232 ? -11.837 -11.329 16.647 1.00 73.12 232 ARG A C 1
ATOM 1891 O O . ARG A 1 232 ? -12.417 -12.064 17.440 1.00 73.12 232 ARG A O 1
ATOM 1898 N N . ILE A 1 233 ? -12.458 -10.360 15.971 1.00 74.12 233 ILE A N 1
ATOM 1899 C CA . ILE A 1 233 ? -13.905 -10.097 16.088 1.00 74.12 233 ILE A CA 1
ATOM 1900 C C . ILE A 1 233 ? -14.709 -11.325 15.656 1.00 74.12 233 ILE A C 1
ATOM 1902 O O . ILE A 1 233 ? -15.650 -11.716 16.339 1.00 74.12 233 ILE A O 1
ATOM 1906 N N . VAL A 1 234 ? -14.331 -11.954 14.540 1.00 78.12 234 VAL A N 1
ATOM 1907 C CA . VAL A 1 234 ? -15.007 -13.163 14.047 1.00 78.12 234 VAL A CA 1
ATOM 1908 C C . VAL A 1 234 ? -14.827 -14.335 15.013 1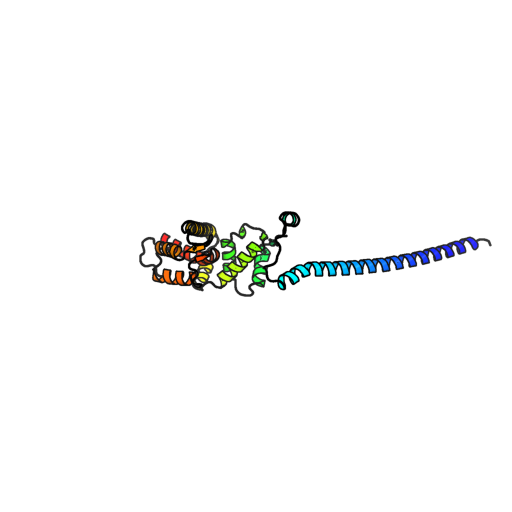.00 78.12 234 VAL A C 1
ATOM 1910 O O . VAL A 1 234 ? -15.770 -15.094 15.229 1.00 78.12 234 VAL A O 1
ATOM 1913 N N . ALA A 1 235 ? -13.633 -14.495 15.588 1.00 78.44 235 ALA A N 1
ATOM 1914 C CA . ALA A 1 235 ? -13.340 -15.588 16.509 1.00 78.44 235 ALA A CA 1
ATOM 1915 C C . ALA A 1 235 ? -14.042 -15.433 17.867 1.00 78.44 235 ALA A C 1
ATOM 1917 O O . ALA A 1 235 ? -14.514 -16.425 18.415 1.00 78.44 235 ALA A O 1
ATOM 1918 N N . ASP A 1 236 ? -14.108 -14.213 18.406 1.00 71.69 236 ASP A N 1
ATOM 1919 C CA . ASP A 1 236 ? -14.594 -13.931 19.760 1.00 71.69 236 ASP A CA 1
ATOM 1920 C C . ASP A 1 236 ? -15.391 -12.597 19.802 1.00 71.69 236 ASP A C 1
ATOM 1922 O O . ASP A 1 236 ? -14.940 -11.602 20.377 1.00 71.69 236 ASP A O 1
ATOM 1926 N N . PRO A 1 237 ? -16.615 -12.553 19.235 1.00 68.69 237 PRO A N 1
ATOM 1927 C CA . PRO A 1 237 ? -17.365 -11.308 19.004 1.00 68.69 237 PRO A CA 1
ATOM 1928 C C . PRO A 1 237 ? -17.854 -10.593 20.274 1.00 68.69 237 PRO A C 1
ATOM 1930 O O . PRO A 1 237 ? -18.201 -9.418 20.223 1.00 68.69 237 PRO A O 1
ATOM 1933 N N . LEU A 1 238 ? -17.910 -11.287 21.416 1.00 67.19 238 LEU A N 1
ATOM 1934 C CA . LEU A 1 238 ? -18.446 -10.759 22.682 1.00 67.19 238 LEU A CA 1
ATOM 1935 C C . LEU A 1 238 ? -17.377 -10.569 23.765 1.00 67.19 238 LEU A C 1
ATOM 1937 O O . LEU A 1 238 ? -17.697 -10.258 24.913 1.00 67.19 238 LEU A O 1
ATOM 1941 N N . LYS A 1 239 ? -16.101 -10.790 23.438 1.00 64.12 239 LYS A N 1
ATOM 1942 C CA . LYS A 1 239 ? -15.026 -10.753 24.429 1.00 64.12 239 LYS A CA 1
ATOM 1943 C C . LYS A 1 239 ? -14.607 -9.306 24.671 1.00 64.12 239 LYS A C 1
ATOM 1945 O O . LYS A 1 239 ? -13.972 -8.667 23.839 1.00 64.12 239 LYS A O 1
ATOM 1950 N N . THR A 1 240 ? -14.980 -8.788 25.835 1.00 58.22 240 THR A N 1
ATOM 1951 C CA . THR A 1 240 ? -14.738 -7.395 26.250 1.00 58.22 240 THR A CA 1
ATOM 1952 C C . THR A 1 240 ? -13.269 -7.131 26.615 1.00 58.22 240 THR A C 1
ATOM 1954 O O . THR A 1 240 ? -12.832 -5.987 26.690 1.00 58.22 240 THR A O 1
ATOM 1957 N N . GLU A 1 241 ? -12.476 -8.190 26.808 1.00 50.97 241 GLU A N 1
ATOM 1958 C CA . GLU A 1 241 ? -11.049 -8.112 27.120 1.00 50.97 241 GLU A CA 1
ATOM 1959 C C . GLU A 1 241 ? -10.204 -8.698 25.987 1.00 50.97 241 GLU A C 1
ATOM 1961 O O . GLU A 1 241 ? -9.776 -9.852 26.015 1.00 50.97 241 GLU A O 1
ATOM 1966 N N . ALA A 1 242 ? -9.930 -7.885 24.971 1.00 50.03 242 ALA A N 1
ATOM 1967 C CA . ALA A 1 242 ? -8.875 -8.196 24.021 1.00 50.03 242 ALA A CA 1
ATOM 1968 C C . ALA A 1 242 ? -7.510 -7.901 24.674 1.00 50.03 242 ALA A C 1
ATOM 1970 O O . ALA A 1 242 ? -7.204 -6.755 25.022 1.00 50.03 242 ALA A O 1
ATOM 1971 N N . ALA A 1 243 ? -6.700 -8.942 24.882 1.00 46.75 243 ALA A N 1
ATOM 1972 C CA . ALA A 1 243 ? -5.274 -8.798 25.159 1.00 46.75 243 ALA A CA 1
ATOM 1973 C C . ALA A 1 243 ? -4.580 -8.444 23.834 1.00 46.75 243 ALA A C 1
ATOM 1975 O O . ALA A 1 243 ? -4.585 -9.233 22.884 1.00 46.75 243 ALA A O 1
ATOM 1976 N N . TRP A 1 244 ? -4.074 -7.220 23.748 1.00 51.59 244 TRP A N 1
ATOM 1977 C CA . TRP A 1 244 ? -3.304 -6.705 22.617 1.00 51.59 244 TRP A CA 1
ATOM 1978 C C . TRP A 1 244 ? -1.826 -6.719 22.980 1.00 51.59 244 TRP A C 1
ATOM 1980 O O . TRP A 1 244 ? -1.515 -6.291 24.115 1.00 51.59 244 TRP A O 1
#